Protein AF-A0A662DVF1-F1 (afdb_monomer)

pLDDT: mean 84.32, std 17.32, range [25.88, 98.88]

Solvent-accessible surface area (backbone atoms only — not comparable to full-atom values): 17044 Å² total; per-residue (Å²): 142,83,82,84,77,75,79,74,78,76,88,62,67,64,77,36,69,53,44,50,88,39,80,56,50,30,39,24,42,30,36,30,49,58,85,97,44,76,48,59,32,10,24,24,29,38,48,34,70,67,63,78,73,66,42,30,32,37,25,16,16,91,80,42,75,44,59,77,32,25,51,44,27,36,36,26,33,63,32,49,80,52,101,58,89,64,68,74,33,97,42,68,38,66,23,23,44,69,74,39,67,38,79,85,49,30,30,16,40,28,34,46,68,41,75,69,57,91,82,52,46,58,36,47,67,46,68,64,80,53,34,69,39,68,64,45,57,32,37,36,56,27,13,44,74,71,43,48,33,23,30,31,32,31,28,24,37,56,83,58,83,70,52,96,85,44,55,74,57,47,21,29,37,21,30,53,78,37,24,58,73,42,70,18,19,38,4,14,45,33,20,40,90,83,58,23,33,40,23,27,26,62,49,73,44,62,82,43,79,90,43,61,77,43,39,87,50,29,28,47,30,24,22,20,34,37,60,51,35,80,78,46,29,45,66,33,63,58,44,26,59,85,51,76,50,36,73,48,67,65,80,51,29,22,42,91,33,61,40,63,13,70,38,47,82,40,67,70,18,29,69,80,49,75,59,60,65,86,71,86,48,36,15,26,42,82,85,55,62,47,59,92,55,66,95,55,89,53,35,54,72,66,36,80,36,92,45,24,86,47,16,69,67,52,34,35,35,93,87,75,34,20,16,86

Secondary structure (DSSP, 8-state):
-------PPP---HHHH-------TTEEEEEEEETTEEEEEEEEEB--TT-----EEEE-TTT--SHHHHTT-EEEET----SS---S-S-EEE-EEEEEEETTTTEEEEEESSPPPTT---BEE-----TT-TT-EEEEEE-GGGPSPEEEEEEE-TTSPPPTT--BTTEEEEEEEES---TT-TTPEEE-TTSEEEEEEEEEEES-TT-TT-TTTEEEEEEEHHHHHHHHHHHHSSSSSS----SS-SS--BGGGTSSBS-TT-TT-STTPPP-TTSSS-SS-SS-SSTTSTTS-PBPTTSB-SSGGGBTTS-B-TTT-BB-

Sequence (324 aa):
MPGRRANSPRRGNASCVIANSGTDTSIAHYTFVQRPYIYMCTGGLIADEGQTGIPYFLTANHCVSRGKVASSVETYFFYTGSSNCSGPAASHTVGASIVKTNKTGDYSLLQLSGSSPGGSSFLGWTTEEVAYSNGYALNRVSHPQGAPQAYSEHDVDPSAGTCSSWPRGSWIYSKDSKGATEGGSSGSPVLNSQSKVVGQLSGACGYNLGDVCDSNSNSTVDGAFAAYYPEVAPYLGGGGSGCTDDLDEDGYISEACGGDDCDDNEFWANPGLDEICTDDIDNNCDGTVDEDCGGGSCLPRGDACSIGSECCSGRCHPRKLTCQ

Mean predicted aligned error: 14.69 Å

Foldseek 3Di:
DDDDDDDDPPPQPVFQAPQDWDAALFKWWKWWDDPPDIFIAIWGAAAAPLSPQFRKIKFFCVQPVDQNRQQAIKIAGRQTDPPDPPGGPPFIAGGWGWPDHDPLLRMTTIGTPDGRDPPHDHFAADLDQCQQPFQQKKKWWFQAVNHGTGIWIWGFDNPDDDDPSADGRQKTWTFTPHYFHHRRHGRTFMAGPVRHGQFTWPAKDFDCSVRRNPSVGMTTMTGGCNVCVVVCCLPHVPLQSVQQLLVVVLRWGDVSSVTQFPDSVDSQRDAPHDAQAPPQGNRRSPPDHRPPVPPDDAAEFFDAADALNSHSNSDQDPPPRTHD

Structure (mmCIF, N/CA/C/O backbone):
data_AF-A0A662DVF1-F1
#
_entry.id   AF-A0A662DVF1-F1
#
loop_
_atom_site.group_PDB
_atom_site.id
_atom_site.type_symbol
_atom_site.label_atom_id
_atom_site.label_alt_id
_atom_site.label_comp_id
_atom_site.label_asym_id
_atom_site.label_entity_id
_atom_site.label_seq_id
_atom_site.pdbx_PDB_ins_code
_atom_site.Cartn_x
_atom_site.Cartn_y
_atom_site.Cartn_z
_atom_site.occupancy
_atom_site.B_iso_or_equiv
_atom_site.auth_seq_id
_atom_site.auth_comp_id
_atom_site.auth_asym_id
_atom_site.auth_atom_id
_atom_site.pdbx_PDB_model_num
ATOM 1 N N . MET A 1 1 ? 45.975 20.381 8.779 1.00 39.78 1 MET A N 1
ATOM 2 C CA . MET A 1 1 ? 45.089 20.712 7.643 1.00 39.78 1 MET A CA 1
ATOM 3 C C . MET A 1 1 ? 45.182 19.602 6.599 1.00 39.78 1 MET A C 1
ATOM 5 O O . MET A 1 1 ? 46.154 19.592 5.856 1.00 39.78 1 MET A O 1
ATOM 9 N N . PRO A 1 2 ? 44.235 18.650 6.559 1.00 30.08 2 PRO A N 1
ATOM 10 C CA . PRO A 1 2 ? 44.015 17.817 5.383 1.00 30.08 2 PRO A CA 1
ATOM 11 C C . PRO A 1 2 ? 42.608 18.017 4.794 1.00 30.08 2 PRO A C 1
ATOM 13 O O . PRO A 1 2 ? 41.672 18.436 5.473 1.00 30.08 2 PRO A O 1
ATOM 16 N N . GLY A 1 3 ? 42.519 17.775 3.487 1.00 25.88 3 GLY A N 1
ATOM 17 C CA . GLY A 1 3 ? 41.471 18.229 2.580 1.00 25.88 3 GLY A CA 1
ATOM 18 C C . GLY A 1 3 ? 40.072 17.662 2.815 1.00 25.88 3 GLY A C 1
ATOM 19 O O . GLY A 1 3 ? 39.883 16.480 3.098 1.00 25.88 3 GLY A O 1
ATOM 20 N N . ARG A 1 4 ? 39.080 18.526 2.579 1.00 30.14 4 ARG A N 1
ATOM 21 C CA . ARG A 1 4 ? 37.695 18.136 2.313 1.00 30.14 4 ARG A CA 1
ATOM 22 C C . ARG A 1 4 ? 37.667 17.329 1.014 1.00 30.14 4 ARG A C 1
ATOM 24 O O . ARG A 1 4 ? 37.924 17.879 -0.054 1.00 30.14 4 ARG A O 1
ATOM 31 N N . ARG A 1 5 ? 37.341 16.037 1.091 1.00 28.91 5 ARG A N 1
ATOM 32 C CA . ARG A 1 5 ? 36.846 15.307 -0.080 1.00 28.91 5 ARG A CA 1
ATOM 33 C C . ARG A 1 5 ? 35.461 15.861 -0.391 1.00 28.91 5 ARG A C 1
ATOM 35 O O . ARG A 1 5 ? 34.533 15.676 0.391 1.00 28.91 5 ARG A O 1
ATOM 42 N N . ALA A 1 6 ? 35.354 16.584 -1.501 1.00 30.33 6 ALA A N 1
ATOM 43 C CA . ALA A 1 6 ? 34.076 16.859 -2.131 1.00 30.33 6 ALA A CA 1
ATOM 44 C C . ALA A 1 6 ? 33.406 15.509 -2.413 1.00 30.33 6 ALA A C 1
ATOM 46 O O . ALA A 1 6 ? 33.991 14.652 -3.079 1.00 30.33 6 ALA A O 1
ATOM 47 N N . ASN A 1 7 ? 32.224 15.298 -1.839 1.00 31.39 7 ASN A N 1
ATOM 48 C CA . ASN A 1 7 ? 31.421 14.131 -2.150 1.00 31.39 7 ASN A CA 1
ATOM 49 C C . ASN A 1 7 ? 30.973 14.294 -3.606 1.00 31.39 7 ASN A C 1
ATOM 51 O O . ASN A 1 7 ? 30.297 15.264 -3.946 1.00 31.39 7 ASN A O 1
ATOM 55 N N . SER A 1 8 ? 31.454 13.405 -4.471 1.00 29.22 8 SER A N 1
ATOM 56 C CA . SER A 1 8 ? 31.104 13.384 -5.888 1.00 29.22 8 SER A CA 1
ATOM 57 C C . SER A 1 8 ? 29.583 13.228 -6.010 1.00 29.22 8 SER A C 1
ATOM 59 O O . SER A 1 8 ? 29.038 12.340 -5.346 1.00 29.22 8 SER A O 1
ATOM 61 N N . PRO A 1 9 ? 28.872 14.039 -6.814 1.00 34.56 9 PRO A N 1
ATOM 62 C CA . PRO A 1 9 ? 27.469 13.771 -7.081 1.00 34.56 9 PRO A CA 1
ATOM 63 C C . PRO A 1 9 ? 27.410 12.409 -7.776 1.00 34.56 9 PRO A C 1
ATOM 65 O O . PRO A 1 9 ? 28.082 12.203 -8.794 1.00 34.56 9 PRO A O 1
ATOM 68 N N . ARG A 1 10 ? 26.674 11.444 -7.203 1.00 38.25 10 ARG A N 1
ATOM 69 C CA . ARG A 1 10 ? 26.387 10.197 -7.918 1.00 38.25 10 ARG A CA 1
ATOM 70 C C . ARG A 1 10 ? 25.762 10.615 -9.245 1.00 38.25 10 ARG A C 1
ATOM 72 O O . ARG A 1 10 ? 24.749 11.308 -9.255 1.00 38.25 10 ARG A O 1
ATOM 79 N N . ARG A 1 11 ? 26.404 10.247 -10.355 1.00 33.44 11 ARG A N 1
ATOM 80 C CA . ARG A 1 11 ? 25.854 10.405 -11.703 1.00 33.44 11 ARG A CA 1
ATOM 81 C C . ARG A 1 11 ? 24.716 9.394 -11.876 1.00 33.44 11 ARG A C 1
ATOM 83 O O . ARG A 1 11 ? 24.870 8.431 -12.609 1.00 33.44 11 ARG A O 1
ATOM 90 N N . GLY A 1 12 ? 23.624 9.581 -11.141 1.00 33.25 12 GLY A N 1
ATOM 91 C CA . GLY A 1 12 ? 22.324 9.030 -11.498 1.00 33.25 12 GLY A CA 1
ATOM 92 C C . GLY A 1 12 ? 21.737 9.936 -12.570 1.00 33.25 12 GLY A C 1
ATOM 93 O O . GLY A 1 12 ? 21.858 11.160 -12.486 1.00 33.25 12 GLY A O 1
ATOM 94 N N . ASN A 1 13 ? 21.195 9.346 -13.625 1.00 34.41 13 ASN A N 1
ATOM 95 C CA . ASN A 1 13 ? 20.593 10.076 -14.728 1.00 34.41 13 ASN A CA 1
ATOM 96 C C . ASN A 1 13 ? 19.425 10.913 -14.177 1.00 34.41 13 ASN A C 1
ATOM 98 O O . ASN A 1 13 ? 18.393 10.365 -13.793 1.00 34.41 13 ASN A O 1
ATOM 102 N N 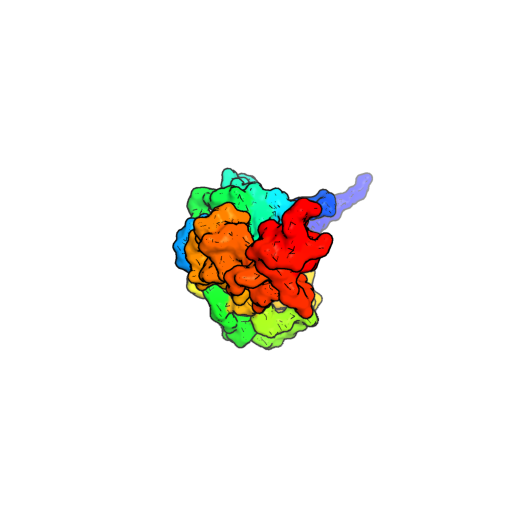. ALA A 1 14 ? 19.603 12.234 -14.082 1.00 36.53 14 ALA A N 1
ATOM 103 C CA . ALA A 1 14 ? 18.650 13.138 -13.432 1.00 36.53 14 ALA A CA 1
ATOM 104 C C . ALA A 1 14 ? 17.232 13.056 -14.035 1.00 36.53 14 ALA A C 1
ATOM 106 O O . ALA A 1 14 ? 16.267 13.431 -13.389 1.00 36.53 14 ALA A O 1
ATOM 107 N N . SER A 1 15 ? 17.073 12.512 -15.241 1.00 46.59 15 SER A N 1
ATOM 108 C CA . SER A 1 15 ? 15.787 12.306 -15.909 1.00 46.59 15 SER A CA 1
ATOM 109 C C . SER A 1 15 ? 14.904 11.194 -15.321 1.00 46.59 15 SER A C 1
ATOM 111 O O . SER A 1 15 ? 13.694 11.268 -15.502 1.00 46.59 15 SER A O 1
ATOM 113 N N . CYS A 1 16 ? 15.452 10.200 -14.610 1.00 55.91 16 CYS A N 1
ATOM 114 C CA . CYS A 1 16 ? 14.659 9.128 -13.978 1.00 55.91 16 CYS A CA 1
ATOM 115 C C . CYS A 1 16 ? 14.349 9.406 -12.493 1.00 55.91 16 CYS A C 1
ATOM 117 O O . CYS A 1 16 ? 13.511 8.743 -11.900 1.00 55.91 16 CYS A O 1
ATOM 119 N N . VAL A 1 17 ? 15.002 10.406 -11.891 1.00 47.31 17 VAL A N 1
ATOM 120 C CA . VAL A 1 17 ? 14.799 10.800 -10.480 1.00 47.31 17 VAL A CA 1
ATOM 121 C C . VAL A 1 17 ? 14.091 12.159 -10.368 1.00 47.31 17 VAL A C 1
ATOM 123 O O . VAL A 1 17 ? 13.652 12.548 -9.289 1.00 47.31 17 VAL A O 1
ATOM 126 N N . ILE A 1 18 ? 13.911 12.889 -11.480 1.00 46.28 18 ILE A N 1
ATOM 127 C CA . ILE A 1 18 ? 13.014 14.053 -11.512 1.00 46.28 18 ILE A CA 1
ATOM 128 C C . ILE A 1 18 ? 11.571 13.546 -11.560 1.00 46.28 18 ILE A C 1
ATOM 130 O O . ILE A 1 18 ? 10.932 13.415 -12.605 1.00 46.28 18 ILE A O 1
ATOM 134 N N . ALA A 1 19 ? 11.089 13.261 -10.358 1.00 43.78 19 ALA A N 1
ATOM 135 C CA . ALA A 1 19 ? 9.714 13.380 -9.932 1.00 43.78 19 ALA A CA 1
ATOM 136 C C . ALA A 1 19 ? 9.093 14.657 -10.518 1.00 43.78 19 ALA A C 1
ATOM 138 O O . ALA A 1 19 ? 9.268 15.756 -9.992 1.00 43.78 19 ALA A O 1
ATOM 139 N N . ASN A 1 20 ? 8.398 14.532 -11.646 1.00 45.47 20 ASN A N 1
ATOM 140 C CA . ASN A 1 20 ? 7.502 15.596 -12.075 1.00 45.47 20 ASN A CA 1
ATOM 141 C C . ASN A 1 20 ? 6.366 15.703 -11.050 1.00 45.47 20 ASN A C 1
ATOM 143 O O . ASN A 1 20 ? 6.022 14.714 -10.406 1.00 45.47 20 ASN A O 1
ATOM 147 N N . SER A 1 21 ? 5.832 16.916 -10.912 1.00 53.16 21 SER A N 1
ATOM 148 C CA . SER A 1 21 ? 4.789 17.373 -9.988 1.00 53.16 21 SER A CA 1
ATOM 149 C C . SER A 1 21 ? 3.503 16.532 -10.020 1.00 53.16 21 SER A C 1
ATOM 151 O O . SER A 1 21 ? 2.472 16.983 -10.519 1.00 53.16 21 SER A O 1
ATOM 153 N N . GLY A 1 22 ? 3.557 15.306 -9.511 1.00 53.34 22 GLY A N 1
ATOM 154 C CA . GLY A 1 22 ? 2.372 14.548 -9.150 1.00 53.34 22 GLY A CA 1
ATOM 155 C C . GLY A 1 22 ? 1.791 15.172 -7.895 1.00 53.34 22 GLY A C 1
ATOM 156 O O . GLY A 1 22 ? 2.481 15.280 -6.885 1.00 53.34 22 GLY A O 1
ATOM 157 N N . THR A 1 23 ? 0.550 15.632 -7.979 1.00 67.12 23 THR A N 1
ATOM 158 C CA . THR A 1 23 ? -0.240 15.977 -6.802 1.00 67.12 23 THR A CA 1
ATOM 159 C C . THR A 1 23 ? -1.391 14.997 -6.742 1.00 67.12 23 THR A C 1
ATOM 161 O O . THR A 1 23 ? -2.278 15.052 -7.593 1.00 67.12 23 THR A O 1
ATOM 164 N N . ASP A 1 24 ? -1.361 14.109 -5.762 1.00 85.25 24 ASP A N 1
ATOM 165 C CA . ASP A 1 24 ? -2.471 13.219 -5.466 1.00 85.25 24 ASP A CA 1
ATOM 166 C C . ASP A 1 24 ? -2.935 13.455 -4.030 1.00 85.25 24 ASP A C 1
ATOM 168 O O . ASP A 1 24 ? -2.185 13.295 -3.066 1.00 85.25 24 ASP A O 1
ATOM 172 N N . THR A 1 25 ? -4.180 13.893 -3.894 1.00 90.06 25 THR A N 1
ATOM 173 C CA . THR A 1 25 ? -4.787 14.266 -2.618 1.00 90.06 25 THR A CA 1
ATOM 174 C C . THR A 1 25 ? -5.169 13.065 -1.753 1.00 90.06 25 THR A C 1
ATOM 176 O O . THR A 1 25 ? -5.490 13.259 -0.579 1.00 90.06 25 THR A O 1
ATOM 179 N N . SER A 1 26 ? -5.113 11.838 -2.283 1.00 93.75 26 SER A N 1
ATOM 180 C CA . SER A 1 26 ? -5.300 10.609 -1.501 1.00 93.75 26 SER A CA 1
ATOM 181 C C . SER A 1 26 ? -3.997 10.047 -0.943 1.00 93.75 26 SER A C 1
ATOM 183 O O . SER A 1 26 ? -4.044 9.237 -0.021 1.00 93.75 26 SER A O 1
ATOM 185 N N . ILE A 1 27 ? -2.841 10.438 -1.489 1.00 94.81 27 ILE A N 1
ATOM 1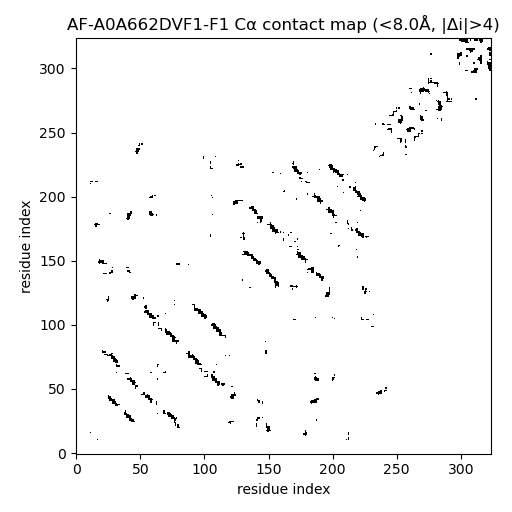86 C CA . ILE A 1 27 ? -1.536 9.876 -1.123 1.00 94.81 27 ILE A CA 1
ATOM 187 C C . ILE A 1 27 ? -0.898 10.679 0.007 1.00 94.81 27 ILE A C 1
ATOM 189 O O . ILE A 1 27 ? -0.790 11.906 -0.062 1.00 94.81 27 ILE A O 1
ATOM 193 N N . ALA A 1 28 ? -0.415 9.974 1.028 1.00 94.31 28 ALA A N 1
ATOM 194 C CA . ALA A 1 28 ? 0.279 10.575 2.156 1.00 94.31 28 ALA A CA 1
ATOM 195 C C . ALA A 1 28 ? 1.674 9.980 2.351 1.00 94.31 28 ALA A C 1
ATOM 197 O O . ALA A 1 28 ? 1.888 8.764 2.290 1.00 94.31 28 ALA A O 1
ATOM 198 N N . HIS A 1 29 ? 2.608 10.861 2.696 1.00 93.94 29 HIS A N 1
ATOM 199 C CA . HIS A 1 29 ? 3.796 10.475 3.437 1.00 93.94 29 HIS A CA 1
ATOM 200 C C . HIS A 1 29 ? 3.349 10.100 4.840 1.00 93.94 29 HIS A C 1
ATOM 202 O O . HIS A 1 29 ? 2.481 10.769 5.395 1.00 93.94 29 HIS A O 1
ATOM 208 N N . TYR A 1 30 ? 3.942 9.089 5.454 1.00 96.19 30 TYR A N 1
ATOM 209 C CA . TYR A 1 30 ? 3.697 8.875 6.870 1.00 96.19 30 TYR A CA 1
ATOM 210 C C . TYR A 1 30 ? 4.935 8.385 7.593 1.00 96.19 30 TYR A C 1
ATOM 212 O O . TYR A 1 30 ? 5.796 7.713 7.017 1.00 96.19 30 TYR A O 1
ATOM 220 N N . THR A 1 31 ? 4.995 8.719 8.876 1.00 96.50 31 THR A N 1
ATOM 221 C CA . THR A 1 31 ? 6.017 8.223 9.792 1.00 96.50 31 THR A CA 1
ATOM 222 C C . THR A 1 31 ? 5.409 7.282 10.816 1.00 96.50 31 THR A C 1
ATOM 224 O O . THR A 1 31 ? 4.207 7.313 11.068 1.00 96.50 31 THR A O 1
ATOM 227 N N . PHE A 1 32 ? 6.229 6.400 11.376 1.00 97.06 32 PHE A N 1
ATOM 228 C CA . PHE A 1 32 ? 5.814 5.482 12.431 1.00 97.06 32 PHE A CA 1
ATOM 229 C C . PHE A 1 32 ? 6.999 5.096 13.309 1.00 97.06 32 PHE A C 1
ATOM 231 O O . PHE A 1 32 ? 8.160 5.122 12.888 1.00 97.06 32 PHE A O 1
ATOM 238 N N . VAL A 1 33 ? 6.706 4.709 14.547 1.00 95.69 33 VAL A N 1
ATOM 239 C CA . VAL A 1 33 ? 7.717 4.359 15.541 1.00 95.69 33 VAL A CA 1
ATOM 240 C C . VAL A 1 33 ? 7.859 2.846 15.632 1.00 95.69 33 VAL A C 1
ATOM 242 O O . VAL A 1 33 ? 6.974 2.135 16.109 1.00 95.69 33 VAL A O 1
ATOM 245 N N . GLN A 1 34 ? 9.046 2.354 15.293 1.00 91.88 34 GLN A N 1
ATOM 246 C CA . GLN A 1 34 ? 9.465 0.991 15.592 1.00 91.88 34 GLN A CA 1
ATOM 247 C C . GLN A 1 34 ? 10.780 1.073 16.364 1.00 91.88 34 GLN A C 1
ATOM 249 O O . GLN A 1 34 ? 11.865 1.239 15.810 1.00 91.88 34 GLN A O 1
ATOM 254 N N . ARG A 1 35 ? 10.648 1.051 17.697 1.00 85.25 35 ARG A N 1
ATOM 255 C CA . ARG A 1 35 ? 11.723 1.394 18.638 1.00 85.25 35 ARG A CA 1
ATOM 256 C C . ARG A 1 35 ? 13.055 0.711 18.278 1.00 85.25 35 ARG A C 1
ATOM 258 O O . ARG A 1 35 ? 13.055 -0.501 18.064 1.00 85.25 35 ARG A O 1
ATOM 265 N N . PRO A 1 36 ? 14.182 1.447 18.308 1.00 90.44 36 PRO A N 1
ATOM 266 C CA . PRO A 1 36 ? 14.330 2.838 18.758 1.00 90.44 36 PRO A CA 1
ATOM 267 C C . PRO A 1 36 ? 14.151 3.902 17.656 1.00 90.44 36 PRO A C 1
ATOM 269 O O . PRO A 1 36 ? 14.418 5.071 17.918 1.00 90.44 36 PRO A O 1
ATOM 272 N N . TYR A 1 37 ? 13.734 3.528 16.445 1.00 94.44 37 TYR A N 1
ATOM 273 C CA . TYR A 1 37 ? 13.767 4.419 15.284 1.00 94.44 37 TYR A CA 1
ATOM 274 C C . TYR A 1 37 ? 12.382 4.918 14.870 1.00 94.44 37 TYR A C 1
ATOM 276 O O . TYR A 1 37 ? 11.349 4.321 15.191 1.00 94.44 37 TYR A O 1
ATOM 284 N N . ILE A 1 38 ? 12.401 6.026 14.133 1.00 94.12 38 ILE A N 1
ATOM 285 C CA . ILE A 1 38 ? 11.274 6.515 13.346 1.00 94.12 38 ILE A CA 1
ATOM 286 C C . ILE A 1 38 ? 11.552 6.112 11.905 1.00 94.12 38 ILE A C 1
ATOM 288 O O . ILE A 1 38 ? 12.649 6.343 11.391 1.00 94.12 38 ILE A O 1
ATOM 292 N N . TYR A 1 39 ? 10.564 5.493 11.284 1.00 96.56 39 TYR A N 1
ATOM 293 C CA . TYR A 1 39 ? 10.598 5.091 9.889 1.00 96.56 39 TYR A CA 1
ATOM 294 C C . TYR A 1 39 ? 9.587 5.903 9.099 1.00 96.56 39 TYR A C 1
ATOM 296 O O . TYR A 1 39 ? 8.732 6.580 9.669 1.00 96.56 39 TYR A O 1
ATOM 304 N N . MET A 1 40 ? 9.703 5.818 7.781 1.00 96.06 40 MET A N 1
ATOM 305 C CA . MET A 1 40 ? 8.828 6.500 6.847 1.00 96.06 40 MET A CA 1
ATOM 306 C C . MET A 1 40 ? 8.455 5.577 5.699 1.00 96.06 40 MET A C 1
ATOM 308 O O . MET A 1 40 ? 9.297 4.825 5.207 1.00 96.06 40 MET A O 1
ATOM 312 N N . CYS A 1 41 ? 7.205 5.676 5.275 1.00 98.44 41 CYS A N 1
ATOM 313 C CA . CYS A 1 41 ? 6.661 4.980 4.120 1.00 98.44 41 CYS A CA 1
ATOM 314 C C . CYS A 1 41 ? 5.633 5.888 3.421 1.00 98.44 41 CYS A C 1
ATOM 316 O O . CYS A 1 41 ? 5.441 7.052 3.793 1.00 98.44 41 CYS A O 1
ATOM 318 N N . THR A 1 42 ? 4.995 5.356 2.387 1.00 98.31 42 THR A N 1
ATOM 319 C CA . THR A 1 42 ? 3.896 5.993 1.666 1.00 98.31 42 THR A CA 1
ATOM 320 C C . THR A 1 42 ? 2.649 5.131 1.802 1.00 98.31 42 THR A C 1
ATOM 322 O O . THR A 1 42 ? 2.748 3.911 1.841 1.00 98.31 42 THR A O 1
ATOM 325 N N . GLY A 1 43 ? 1.474 5.740 1.835 1.00 98.31 43 GLY A N 1
ATOM 326 C CA . GLY A 1 43 ? 0.223 5.018 1.627 1.00 98.31 43 GLY A CA 1
ATOM 327 C C . GLY A 1 43 ? -0.821 5.914 0.982 1.00 98.31 43 GLY A C 1
ATOM 328 O O . GLY A 1 43 ? -0.546 7.082 0.687 1.00 98.31 43 GLY A O 1
ATOM 329 N N . GLY A 1 44 ? -2.007 5.368 0.748 1.00 97.75 44 GLY A N 1
ATOM 330 C CA . GLY A 1 44 ? -3.099 6.107 0.126 1.00 97.75 44 GLY A CA 1
ATOM 331 C C . GLY A 1 44 ? -4.452 5.793 0.735 1.00 97.75 44 GLY A C 1
ATOM 332 O O . GLY A 1 44 ? -4.717 4.651 1.108 1.00 97.75 44 GLY A O 1
ATOM 333 N N . LEU A 1 45 ? -5.313 6.807 0.805 1.00 97.81 45 LEU A N 1
ATOM 334 C CA . LEU A 1 45 ? -6.723 6.619 1.125 1.00 97.81 45 LEU A CA 1
ATOM 335 C C . LEU A 1 45 ? -7.407 5.817 0.016 1.00 97.81 45 LEU A C 1
ATOM 337 O O . LEU A 1 45 ? -7.252 6.137 -1.166 1.00 97.81 45 LEU A O 1
ATOM 341 N N . ILE A 1 46 ? -8.172 4.801 0.399 1.00 97.19 46 ILE A N 1
ATOM 342 C CA . ILE A 1 46 ? -8.881 3.899 -0.511 1.00 97.19 46 ILE A CA 1
ATOM 343 C C . ILE A 1 46 ? -10.376 3.915 -0.196 1.00 97.19 46 ILE A C 1
ATOM 345 O O . ILE A 1 46 ? -10.767 3.891 0.967 1.00 97.19 46 ILE A O 1
ATOM 349 N N . ALA A 1 47 ? -11.203 4.019 -1.232 1.00 94.25 47 ALA A N 1
ATOM 350 C CA . ALA A 1 47 ? -12.652 4.053 -1.101 1.00 94.25 47 ALA A CA 1
ATOM 351 C C . ALA A 1 47 ? -13.213 2.648 -0.866 1.00 94.25 47 ALA A C 1
ATOM 353 O O . ALA A 1 47 ? -12.764 1.680 -1.480 1.00 94.25 47 ALA A O 1
ATOM 354 N N . ASP A 1 48 ? -14.250 2.561 -0.049 1.00 92.69 48 ASP A N 1
ATOM 355 C CA . ASP A 1 48 ? -15.204 1.460 -0.032 1.00 92.69 48 ASP A CA 1
ATOM 356 C C . ASP A 1 48 ? -16.307 1.679 -1.089 1.00 92.69 48 ASP A C 1
ATOM 358 O O . ASP A 1 48 ? -16.558 2.806 -1.528 1.00 92.69 48 ASP A O 1
ATOM 362 N N . GLU A 1 49 ? -16.989 0.612 -1.513 1.00 85.69 49 GLU A N 1
ATOM 363 C CA . GLU A 1 49 ? -18.092 0.697 -2.487 1.00 85.69 49 GLU A CA 1
ATOM 364 C C . GLU A 1 49 ? -19.273 1.534 -1.983 1.00 85.69 49 GLU A C 1
ATOM 366 O O . GLU A 1 49 ? -19.933 2.201 -2.784 1.00 85.69 49 GLU A O 1
ATOM 371 N N . GLY A 1 50 ? -19.497 1.554 -0.664 1.00 79.06 50 GLY A N 1
ATOM 372 C CA . GLY A 1 50 ? -20.515 2.380 -0.017 1.00 79.06 50 GLY A CA 1
ATOM 373 C C . GLY A 1 50 ? -20.195 3.876 -0.029 1.00 79.06 50 GLY A C 1
ATOM 374 O O . GLY A 1 50 ? -21.074 4.684 0.270 1.00 79.06 50 GLY A O 1
ATOM 375 N N . GLN A 1 51 ? -18.962 4.260 -0.391 1.00 82.19 51 GLN A N 1
ATOM 376 C CA . GLN A 1 51 ? -18.459 5.635 -0.317 1.00 82.19 51 GLN A CA 1
ATOM 377 C C . GLN A 1 51 ? -18.729 6.266 1.054 1.00 82.19 51 GLN A C 1
ATOM 379 O O . GLN A 1 51 ? -19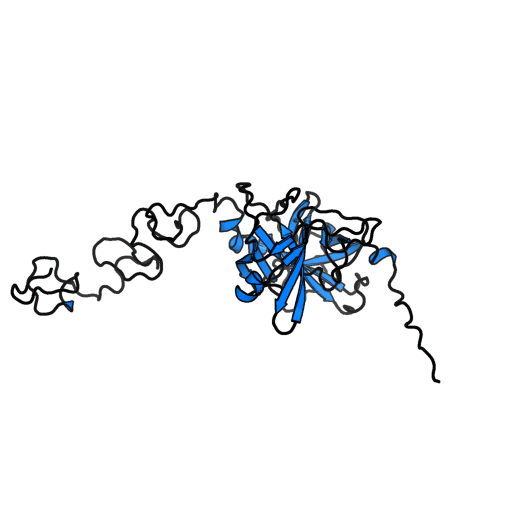.066 7.448 1.158 1.00 82.19 51 GLN A O 1
ATOM 384 N N . THR A 1 52 ? -18.589 5.469 2.113 1.00 86.50 52 THR A N 1
ATOM 385 C CA . THR A 1 52 ? -18.907 5.875 3.489 1.00 86.50 52 THR A CA 1
ATOM 386 C C . THR A 1 52 ? -17.987 6.986 3.992 1.00 86.50 52 THR A C 1
ATOM 388 O O . THR A 1 52 ? -18.331 7.713 4.924 1.00 86.50 52 THR A O 1
ATOM 391 N N . GLY A 1 53 ? -16.814 7.146 3.370 1.00 86.75 53 GLY A N 1
ATOM 392 C CA . GLY A 1 53 ? -15.808 8.127 3.773 1.00 86.75 53 GLY A CA 1
ATOM 393 C C . GLY A 1 53 ? -15.003 7.691 4.997 1.00 86.75 53 GLY A C 1
ATOM 394 O O . GLY A 1 53 ? -14.276 8.508 5.570 1.00 86.75 53 GLY A O 1
ATOM 395 N N . ILE A 1 54 ? -15.107 6.417 5.395 1.00 91.88 54 ILE A N 1
ATOM 396 C CA . ILE A 1 54 ? -14.217 5.818 6.390 1.00 91.88 54 ILE A CA 1
ATOM 397 C C . ILE A 1 54 ? -12.774 5.971 5.883 1.00 91.88 54 ILE A C 1
ATOM 399 O O . ILE A 1 54 ? -12.497 5.613 4.738 1.00 91.88 54 ILE A O 1
ATOM 403 N N . PRO A 1 55 ? -11.832 6.497 6.693 1.00 94.44 55 PRO A N 1
ATOM 404 C CA . PRO A 1 55 ? -10.467 6.787 6.261 1.00 94.44 55 PRO A CA 1
ATOM 405 C C . PRO A 1 55 ? -9.610 5.514 6.190 1.00 94.44 55 PRO A C 1
ATOM 407 O O . PRO A 1 55 ? -8.605 5.382 6.898 1.00 94.44 55 PRO A O 1
ATOM 410 N N . TYR A 1 56 ? -10.012 4.564 5.344 1.00 97.62 56 TYR A N 1
ATOM 411 C CA . TYR A 1 56 ? -9.213 3.392 5.024 1.00 97.62 56 TYR A CA 1
ATOM 412 C C . TYR A 1 56 ? -7.948 3.811 4.285 1.00 97.62 56 TYR A C 1
ATOM 414 O O . TYR A 1 56 ? -7.994 4.576 3.324 1.00 97.62 56 TYR A O 1
ATOM 422 N N . PHE A 1 57 ? -6.808 3.306 4.742 1.00 98.56 57 PHE A N 1
ATOM 423 C CA . PHE A 1 57 ? -5.488 3.705 4.282 1.00 98.56 57 PHE A CA 1
ATOM 424 C C . PHE A 1 57 ? -4.654 2.469 3.944 1.00 98.56 57 PHE A C 1
ATOM 426 O O . PHE A 1 57 ? -4.275 1.697 4.827 1.00 98.56 57 PHE A O 1
ATOM 433 N N . LEU A 1 58 ? -4.380 2.280 2.654 1.00 98.88 58 LEU A N 1
ATOM 434 C CA . LEU A 1 58 ? -3.591 1.168 2.134 1.00 98.88 58 LEU A CA 1
ATOM 435 C C . LEU A 1 58 ? -2.095 1.489 2.219 1.00 98.88 58 LEU A C 1
ATOM 437 O O . LEU A 1 58 ? -1.650 2.551 1.778 1.00 98.88 58 LEU A O 1
ATOM 441 N N . THR A 1 59 ? -1.324 0.555 2.772 1.00 98.88 59 THR A N 1
ATOM 442 C CA . THR A 1 59 ? 0.143 0.585 2.822 1.00 98.88 59 THR A CA 1
ATOM 443 C C . THR A 1 59 ? 0.724 -0.839 2.817 1.00 98.88 59 THR A C 1
ATOM 445 O O . THR A 1 59 ? -0.001 -1.811 2.612 1.00 98.88 59 THR A O 1
ATOM 448 N N . ALA A 1 60 ? 2.032 -0.990 3.035 1.00 98.75 60 ALA A N 1
ATOM 449 C CA . ALA A 1 60 ? 2.723 -2.272 3.090 1.00 98.75 60 ALA A CA 1
ATOM 450 C C . ALA A 1 60 ? 2.814 -2.856 4.513 1.00 98.75 60 ALA A C 1
ATOM 452 O O . ALA A 1 60 ? 3.040 -2.136 5.497 1.00 98.75 60 ALA A O 1
ATOM 453 N N . ASN A 1 61 ? 2.734 -4.186 4.616 1.00 98.62 61 ASN A N 1
ATOM 454 C CA . ASN A 1 61 ? 2.900 -4.929 5.875 1.00 98.62 61 ASN A CA 1
ATOM 455 C C . ASN A 1 61 ? 4.282 -4.697 6.492 1.00 98.62 61 ASN A C 1
ATOM 457 O O . ASN A 1 61 ? 4.403 -4.495 7.704 1.00 98.62 61 ASN A O 1
ATOM 461 N N . HIS A 1 62 ? 5.330 -4.689 5.667 1.00 97.56 62 HIS A N 1
ATOM 462 C CA . HIS A 1 62 ? 6.692 -4.486 6.146 1.00 97.56 62 HIS A CA 1
ATOM 463 C C . HIS A 1 62 ? 6.915 -3.089 6.744 1.00 97.56 62 HIS A C 1
ATOM 465 O O . HIS A 1 62 ? 7.866 -2.914 7.506 1.00 97.56 62 HIS A O 1
ATOM 471 N N . CYS A 1 63 ? 6.044 -2.117 6.445 1.00 98.31 63 CYS A N 1
ATOM 472 C CA . CYS A 1 63 ? 6.016 -0.834 7.138 1.00 98.31 63 CYS A CA 1
ATOM 473 C C . CYS A 1 63 ? 5.207 -0.933 8.442 1.00 98.31 63 CYS A C 1
ATOM 475 O O . CYS A 1 63 ? 5.713 -0.621 9.517 1.00 98.31 63 CYS A O 1
ATOM 477 N N . VAL A 1 64 ? 3.948 -1.380 8.376 1.00 97.88 64 VAL A N 1
ATOM 478 C CA . VAL A 1 64 ? 3.046 -1.423 9.542 1.00 97.88 64 VAL A CA 1
ATOM 479 C C . VAL A 1 64 ? 2.363 -2.782 9.622 1.00 97.88 64 VAL A C 1
ATOM 481 O O . VAL A 1 64 ? 1.464 -3.060 8.845 1.00 97.88 64 VAL A O 1
ATOM 484 N N . SER A 1 65 ? 2.742 -3.612 10.595 1.00 95.50 65 SER A N 1
ATOM 485 C CA . SER A 1 65 ? 2.206 -4.981 10.764 1.00 95.50 65 SER A CA 1
ATOM 486 C C . SER A 1 65 ? 1.699 -5.294 12.173 1.00 95.50 65 SER A C 1
ATOM 488 O O . SER A 1 65 ? 1.320 -6.425 12.467 1.00 95.50 65 SER A O 1
ATOM 490 N N . ARG A 1 66 ? 1.741 -4.325 13.096 1.00 90.81 66 ARG A N 1
ATOM 491 C CA . ARG A 1 66 ? 1.337 -4.518 14.498 1.00 90.81 66 ARG A CA 1
ATOM 492 C C . ARG A 1 66 ? 0.548 -3.320 14.997 1.00 90.81 66 ARG A C 1
ATOM 494 O O . ARG A 1 66 ? 0.960 -2.190 14.741 1.00 90.81 66 ARG A O 1
ATOM 501 N N . GLY A 1 67 ? -0.490 -3.559 15.800 1.00 89.38 67 GLY A N 1
ATOM 502 C CA . GLY A 1 67 ? -1.339 -2.492 16.350 1.00 89.38 67 GLY A CA 1
ATOM 503 C C . GLY A 1 67 ? -0.548 -1.394 17.072 1.00 89.38 67 GLY A C 1
ATOM 504 O O . GLY A 1 67 ? -0.785 -0.215 16.854 1.00 89.38 67 GLY A O 1
ATOM 505 N N . LYS A 1 68 ? 0.500 -1.760 17.824 1.00 88.12 68 LYS A N 1
ATOM 506 C CA . LYS A 1 68 ? 1.387 -0.788 18.496 1.00 88.12 68 LYS A CA 1
ATOM 507 C C . LYS A 1 68 ? 2.177 0.118 17.540 1.00 88.12 68 LYS A C 1
ATOM 509 O O . LYS A 1 68 ? 2.562 1.218 17.921 1.00 88.12 68 LYS A O 1
ATOM 514 N N . VAL A 1 69 ? 2.486 -0.364 16.336 1.00 93.06 69 VAL A N 1
ATOM 515 C CA . VAL A 1 69 ? 3.126 0.454 15.295 1.00 93.06 69 VAL A CA 1
ATOM 516 C C . VAL A 1 69 ? 2.068 1.330 14.627 1.00 93.06 69 VAL A C 1
ATOM 518 O O . VAL A 1 69 ? 2.290 2.530 14.488 1.00 93.06 69 VAL A O 1
ATOM 521 N N . ALA A 1 70 ? 0.900 0.761 14.306 1.00 94.38 70 ALA A N 1
ATOM 522 C CA . ALA A 1 70 ? -0.227 1.485 13.718 1.00 94.38 70 ALA A CA 1
ATOM 523 C C . ALA A 1 70 ? -0.681 2.670 14.590 1.00 94.38 70 ALA A C 1
ATOM 525 O O . ALA A 1 70 ? -0.846 3.777 14.087 1.00 94.38 70 ALA A O 1
ATOM 526 N N . SER A 1 71 ? -0.729 2.504 15.915 1.00 92.75 71 SER A N 1
ATOM 527 C CA . SER A 1 71 ? -1.082 3.584 16.848 1.00 92.75 71 SER A CA 1
ATOM 528 C C . SER A 1 71 ? -0.087 4.753 16.862 1.00 92.75 71 SER A C 1
ATOM 530 O O . SER A 1 71 ? -0.372 5.788 17.452 1.00 92.75 71 SER A O 1
ATOM 532 N N . SER A 1 72 ? 1.102 4.582 16.274 1.00 94.69 72 SER A N 1
ATOM 533 C CA . SER A 1 72 ? 2.131 5.624 16.146 1.00 94.69 72 SER A CA 1
ATOM 534 C C . SER A 1 72 ? 2.225 6.229 14.746 1.00 94.69 72 SER A C 1
ATOM 536 O O . SER A 1 72 ? 3.124 7.030 14.506 1.00 94.69 72 SER A O 1
ATOM 538 N N . VAL A 1 73 ? 1.353 5.814 13.822 1.00 96.50 73 VAL A N 1
ATOM 539 C CA . VAL A 1 73 ? 1.324 6.341 12.456 1.00 96.50 73 VAL A CA 1
ATOM 540 C C . VAL A 1 73 ? 0.968 7.823 12.489 1.00 96.50 73 VAL A C 1
ATOM 542 O O . VAL A 1 73 ? -0.025 8.210 13.094 1.00 96.50 73 VAL A O 1
ATOM 545 N N . GLU A 1 74 ? 1.758 8.645 11.812 1.00 94.94 74 GLU A N 1
ATOM 546 C CA . GLU A 1 74 ? 1.466 10.056 11.575 1.00 94.94 74 GLU A CA 1
ATOM 547 C C . GLU A 1 74 ? 1.524 10.314 10.073 1.00 94.94 74 GLU A C 1
ATOM 549 O O . GLU A 1 74 ? 2.582 10.179 9.458 1.00 94.94 74 GLU A O 1
ATOM 554 N N . THR A 1 75 ? 0.372 10.625 9.482 1.00 94.06 75 THR A N 1
ATOM 555 C CA . THR A 1 75 ? 0.205 10.848 8.037 1.00 94.06 75 THR A CA 1
ATOM 556 C C . THR A 1 75 ? 0.326 12.327 7.703 1.00 94.06 75 THR A C 1
ATOM 558 O O . THR A 1 75 ? -0.169 13.158 8.444 1.00 94.06 75 THR A O 1
ATOM 561 N N . TYR A 1 76 ? 0.929 12.665 6.571 1.00 91.50 76 TYR A N 1
ATOM 562 C CA . TYR A 1 76 ? 1.106 14.024 6.070 1.00 91.50 76 TYR A CA 1
ATOM 563 C C . TYR A 1 76 ? 0.577 14.090 4.638 1.00 91.50 76 TYR A C 1
ATOM 565 O O . TYR A 1 76 ? 1.240 13.662 3.686 1.00 91.50 76 TYR A O 1
ATOM 573 N N . PHE A 1 77 ? -0.636 14.618 4.492 1.00 89.69 77 PHE A N 1
ATOM 574 C CA . PHE A 1 77 ? -1.280 14.808 3.194 1.00 89.69 77 PHE A CA 1
ATOM 575 C C . PHE A 1 77 ? -0.796 16.096 2.527 1.00 89.69 77 PHE A C 1
ATOM 577 O O . PHE A 1 77 ? -0.267 16.994 3.181 1.00 89.69 77 PHE A O 1
ATOM 584 N N . PHE A 1 78 ? -0.983 16.198 1.209 1.00 86.25 78 PHE A N 1
ATOM 585 C CA . PHE A 1 78 ? -0.632 17.381 0.405 1.00 86.25 78 PHE A CA 1
ATOM 586 C C . PHE A 1 78 ? 0.850 17.787 0.471 1.00 86.25 78 PHE A C 1
ATOM 588 O O . PHE A 1 78 ? 1.211 18.921 0.139 1.00 86.25 78 PHE A O 1
ATOM 595 N N . TYR A 1 79 ? 1.730 16.869 0.879 1.00 84.81 79 TYR A N 1
ATOM 596 C CA . TYR A 1 79 ? 3.164 17.108 0.952 1.00 84.81 79 TYR A CA 1
ATOM 597 C C . TYR A 1 79 ? 3.783 17.128 -0.455 1.00 84.81 79 TYR A C 1
ATOM 599 O O . TYR A 1 79 ? 4.241 16.119 -0.990 1.00 84.81 79 TYR A O 1
ATOM 607 N N . THR A 1 80 ? 3.757 18.311 -1.069 1.00 78.56 80 THR A N 1
ATOM 608 C CA . THR A 1 80 ? 4.101 18.555 -2.476 1.00 78.56 80 THR A CA 1
ATOM 609 C C . THR A 1 80 ? 5.197 19.621 -2.597 1.00 78.56 80 THR A C 1
ATOM 611 O O . THR A 1 80 ? 5.292 20.543 -1.787 1.00 78.56 80 THR A O 1
ATOM 614 N N . GLY A 1 81 ? 6.063 19.490 -3.606 1.00 64.19 81 GLY A N 1
ATOM 615 C CA . GLY A 1 81 ? 7.274 20.307 -3.774 1.00 64.19 81 GLY A CA 1
ATOM 616 C C . GLY A 1 81 ? 7.049 21.678 -4.424 1.00 64.19 81 GLY A C 1
ATOM 617 O O . GLY A 1 81 ? 7.736 22.002 -5.391 1.00 64.19 81 GLY A O 1
ATOM 618 N N . SER A 1 82 ? 6.084 22.479 -3.954 1.00 54.12 82 SER A N 1
ATOM 619 C CA . SER A 1 82 ? 5.893 23.845 -4.481 1.00 54.12 82 SER A CA 1
ATOM 620 C C . SER A 1 82 ? 7.076 24.774 -4.133 1.00 54.12 82 SER A C 1
ATOM 622 O O . SER A 1 82 ? 7.879 24.466 -3.259 1.00 54.12 82 SER A O 1
ATOM 624 N N . SER A 1 83 ? 7.202 25.919 -4.823 1.00 46.81 83 SER A N 1
ATOM 625 C CA . SER A 1 83 ? 8.355 26.854 -4.821 1.00 46.81 83 SER A CA 1
ATOM 626 C C . SER A 1 83 ? 8.787 27.438 -3.469 1.00 46.81 83 SER A C 1
ATOM 628 O O . SER A 1 83 ? 9.744 28.205 -3.405 1.00 46.81 83 SER A O 1
ATOM 630 N N . ASN A 1 84 ? 8.092 27.093 -2.394 1.00 41.72 84 ASN A N 1
ATOM 631 C CA . ASN A 1 84 ? 8.555 27.291 -1.039 1.00 41.72 84 ASN A CA 1
ATOM 632 C C . ASN A 1 84 ? 8.753 25.893 -0.468 1.00 41.72 84 ASN A C 1
ATOM 634 O O . ASN A 1 84 ? 7.773 25.168 -0.322 1.00 41.72 84 ASN A O 1
ATOM 638 N N . CYS A 1 85 ? 9.995 25.535 -0.131 1.00 40.94 85 CYS A N 1
ATOM 639 C CA . CYS A 1 85 ? 10.354 24.352 0.658 1.00 40.94 85 CYS A CA 1
ATOM 640 C C . CYS A 1 85 ? 9.776 24.421 2.088 1.00 40.94 85 CYS A C 1
ATOM 642 O O . CYS A 1 85 ? 10.483 24.217 3.074 1.00 40.94 85 CYS A O 1
ATOM 644 N N . SER A 1 86 ? 8.505 24.780 2.218 1.00 46.69 86 SER A N 1
ATOM 645 C CA . SER A 1 86 ? 7.683 24.502 3.372 1.00 46.69 86 SER A CA 1
ATOM 646 C C . SER A 1 86 ? 7.707 22.987 3.520 1.00 46.69 86 SER A C 1
ATOM 648 O O . SER A 1 86 ? 7.445 22.274 2.553 1.00 46.69 86 SER A O 1
ATOM 650 N N . GLY A 1 87 ? 8.111 22.501 4.692 1.00 52.88 87 GLY A N 1
ATOM 651 C CA . GLY A 1 87 ? 8.063 21.082 5.034 1.00 52.88 87 GLY A CA 1
ATOM 652 C C . GLY A 1 87 ? 6.641 20.498 4.932 1.00 52.88 87 GLY A C 1
ATOM 653 O O . GLY A 1 87 ? 5.770 21.122 4.325 1.00 52.88 87 GLY A O 1
ATOM 654 N N . PRO A 1 88 ? 6.385 19.306 5.503 1.00 52.28 88 PRO A N 1
ATOM 655 C CA . PRO A 1 88 ? 5.113 18.596 5.347 1.00 52.28 88 PRO A CA 1
ATOM 656 C C . PRO A 1 88 ? 3.914 19.542 5.463 1.00 52.28 88 PRO A C 1
ATOM 658 O O . PRO A 1 88 ? 3.813 20.316 6.419 1.00 52.28 88 PRO A O 1
ATOM 661 N N . ALA A 1 89 ? 3.053 19.540 4.440 1.00 53.84 89 ALA A N 1
ATOM 662 C CA . ALA A 1 89 ? 1.886 20.404 4.409 1.00 53.84 89 ALA A CA 1
ATOM 663 C C . ALA A 1 89 ? 1.020 20.145 5.654 1.00 53.84 89 ALA A C 1
ATOM 665 O O . ALA A 1 89 ? 0.912 19.024 6.143 1.00 53.84 89 ALA A O 1
ATOM 666 N N . ALA A 1 90 ? 0.455 21.232 6.179 1.00 55.81 90 ALA A N 1
ATOM 667 C CA . ALA A 1 90 ? -0.085 21.422 7.526 1.00 55.81 90 ALA A CA 1
ATOM 668 C C . ALA A 1 90 ? -1.324 20.579 7.914 1.00 55.81 90 ALA A C 1
ATOM 670 O O . ALA A 1 90 ? -2.064 20.960 8.819 1.00 55.81 90 ALA A O 1
ATOM 671 N N . SER A 1 91 ? -1.582 19.456 7.247 1.00 69.44 91 SER A N 1
ATOM 672 C CA . SER A 1 91 ? -2.718 18.572 7.505 1.00 69.44 91 SER A CA 1
ATOM 673 C C . SER A 1 91 ? -2.237 17.146 7.732 1.00 69.44 91 SER A C 1
ATOM 675 O O . SER A 1 91 ? -1.816 16.462 6.797 1.00 69.44 91 SER A O 1
ATOM 677 N N . HIS A 1 92 ? -2.292 16.728 8.995 1.00 76.12 92 HIS A N 1
ATOM 678 C CA . HIS A 1 92 ? -1.842 15.420 9.440 1.00 76.12 92 HIS A CA 1
ATOM 679 C C . HIS A 1 92 ? -2.894 14.735 10.306 1.00 76.12 92 HIS A C 1
ATOM 681 O O . HIS A 1 92 ? -3.637 15.397 11.033 1.00 76.12 92 HIS A O 1
ATOM 687 N N . THR A 1 93 ? -2.915 13.407 10.239 1.00 81.44 93 THR A N 1
ATOM 688 C CA . THR A 1 93 ? -3.706 12.555 11.131 1.00 81.44 93 THR A CA 1
ATOM 689 C C . THR A 1 93 ? -2.753 11.684 11.939 1.00 81.44 93 THR A C 1
ATOM 691 O O . THR A 1 93 ? -1.819 11.106 11.376 1.00 81.44 93 THR A O 1
ATOM 694 N N . VAL A 1 94 ? -2.988 11.597 13.251 1.00 87.06 94 VAL A N 1
ATOM 695 C CA . VAL A 1 94 ? -2.180 10.815 14.196 1.00 87.06 94 VAL A CA 1
ATOM 696 C C . VAL A 1 94 ? -2.968 9.592 14.652 1.00 87.06 94 VAL A C 1
ATOM 698 O O . VAL A 1 94 ? -4.103 9.715 15.109 1.00 87.06 94 VAL A O 1
ATOM 701 N N . GLY A 1 95 ? -2.330 8.431 14.580 1.00 90.25 95 GLY A N 1
ATOM 702 C CA . GLY A 1 95 ? -2.882 7.144 14.971 1.00 90.25 95 GLY A CA 1
ATOM 703 C C . GLY A 1 95 ? -3.652 6.449 13.851 1.00 90.25 95 GLY A C 1
ATOM 704 O O . GLY A 1 95 ? -4.310 7.074 13.015 1.00 90.25 95 GLY A O 1
ATOM 705 N N . ALA A 1 96 ? -3.564 5.123 13.862 1.00 94.62 96 ALA A N 1
ATOM 706 C CA . ALA A 1 96 ? -4.375 4.227 13.059 1.00 94.62 96 ALA A CA 1
ATOM 707 C C . ALA A 1 96 ? -4.573 2.889 13.792 1.00 94.62 96 ALA A C 1
ATOM 709 O O . ALA A 1 96 ? -3.753 2.499 14.632 1.00 94.62 96 ALA A O 1
ATOM 710 N N . SER A 1 97 ? -5.629 2.163 13.438 1.00 94.56 97 SER A N 1
ATOM 711 C CA . SER A 1 97 ? -5.801 0.739 13.743 1.00 94.56 97 SER A CA 1
ATOM 712 C C . SER A 1 97 ? -5.487 -0.105 12.504 1.00 94.56 97 SER A C 1
ATOM 714 O O . SER A 1 97 ? -5.522 0.382 11.373 1.00 94.56 97 SER A O 1
ATOM 716 N N . ILE A 1 98 ? -5.133 -1.374 12.715 1.00 95.19 98 ILE A N 1
ATOM 717 C CA . ILE A 1 98 ? -5.022 -2.341 11.618 1.00 95.19 98 ILE A CA 1
ATOM 718 C C . ILE A 1 98 ? -6.408 -2.923 11.392 1.00 95.19 98 ILE A C 1
ATOM 720 O O . ILE A 1 98 ? -6.954 -3.524 12.310 1.00 95.19 98 ILE A O 1
ATOM 724 N N . VAL A 1 99 ? -6.923 -2.764 10.178 1.00 95.44 99 VAL A N 1
ATOM 725 C CA . VAL A 1 99 ? -8.141 -3.435 9.713 1.00 95.44 99 VAL A CA 1
ATOM 726 C C . VAL A 1 99 ? -7.766 -4.833 9.236 1.00 95.44 99 VAL A C 1
ATOM 728 O O . VAL A 1 99 ? -8.264 -5.834 9.733 1.00 95.44 99 VAL A O 1
ATOM 731 N N . LYS A 1 100 ? -6.784 -4.912 8.332 1.00 97.06 100 LYS A N 1
ATOM 732 C CA . LYS A 1 100 ? -6.242 -6.177 7.836 1.00 97.06 100 LYS A CA 1
ATOM 733 C C . LYS A 1 100 ? -4.771 -6.028 7.494 1.00 97.06 100 LYS A C 1
ATOM 735 O O . LYS A 1 100 ? -4.339 -4.987 7.011 1.00 97.06 100 LYS A O 1
ATOM 740 N N . THR A 1 101 ? -3.973 -7.061 7.736 1.00 97.50 101 THR A N 1
ATOM 741 C CA . THR A 1 101 ? -2.564 -7.068 7.341 1.00 97.50 101 THR A CA 1
ATOM 742 C C . THR A 1 101 ? -2.093 -8.478 7.029 1.00 97.50 101 THR A C 1
ATOM 744 O O . THR A 1 101 ? -2.453 -9.422 7.733 1.00 97.50 101 THR A O 1
ATOM 747 N N . ASN A 1 102 ? -1.266 -8.631 5.996 1.00 96.25 102 ASN A N 1
ATOM 748 C CA . ASN A 1 102 ? -0.741 -9.932 5.598 1.00 96.25 102 ASN A CA 1
ATOM 749 C C . ASN A 1 102 ? 0.710 -9.813 5.125 1.00 96.25 102 ASN A C 1
ATOM 751 O O . ASN A 1 102 ? 1.042 -9.020 4.244 1.00 96.25 102 ASN A O 1
ATOM 755 N N . LYS A 1 103 ? 1.586 -10.643 5.696 1.00 96.31 103 LYS A N 1
ATOM 756 C CA . LYS A 1 103 ? 3.012 -10.680 5.349 1.00 96.31 103 LYS A CA 1
ATOM 757 C C . LYS A 1 103 ? 3.272 -11.292 3.966 1.00 96.31 103 LYS A C 1
ATOM 759 O O . LYS A 1 103 ? 4.250 -10.930 3.323 1.00 96.31 103 LYS A O 1
ATOM 764 N N . THR A 1 104 ? 2.431 -12.222 3.520 1.00 93.19 104 THR A N 1
ATOM 765 C CA . THR A 1 104 ? 2.588 -12.948 2.251 1.00 93.19 104 THR A CA 1
ATOM 766 C C . THR A 1 104 ? 2.259 -12.079 1.043 1.00 93.19 104 THR A C 1
ATOM 768 O O . THR A 1 104 ? 2.938 -12.210 0.034 1.00 93.19 104 THR A O 1
ATOM 771 N N . GLY A 1 105 ? 1.258 -11.198 1.139 1.00 93.88 105 GLY A N 1
ATOM 772 C CA . GLY A 1 105 ? 0.942 -10.193 0.108 1.00 93.88 105 GLY A CA 1
ATOM 773 C C . GLY A 1 105 ? 1.565 -8.816 0.368 1.00 93.88 105 GLY A C 1
ATOM 774 O O . GLY A 1 105 ? 1.338 -7.886 -0.399 1.00 93.88 105 GLY A O 1
ATOM 775 N N . ASP A 1 106 ? 2.302 -8.689 1.477 1.00 98.31 106 ASP A N 1
ATOM 776 C CA . ASP A 1 106 ? 2.946 -7.472 1.976 1.00 98.31 106 ASP A CA 1
ATOM 777 C C . ASP A 1 106 ? 2.051 -6.221 1.957 1.00 98.31 106 ASP A C 1
ATOM 779 O O . ASP A 1 106 ? 2.469 -5.133 1.561 1.00 98.31 106 ASP A O 1
ATOM 783 N N . TYR A 1 107 ? 0.810 -6.359 2.417 1.00 98.75 107 TYR A N 1
ATOM 784 C CA . TYR A 1 107 ? -0.145 -5.256 2.497 1.00 98.75 107 TYR A CA 1
ATOM 785 C C . TYR A 1 107 ? -0.654 -5.059 3.926 1.00 98.75 107 TYR A C 1
ATOM 787 O O . TYR A 1 107 ? -0.691 -5.985 4.745 1.00 98.75 107 TYR A O 1
ATOM 795 N N . SER A 1 108 ? -1.080 -3.833 4.196 1.00 98.81 108 SER A N 1
ATOM 796 C CA . SER A 1 108 ? -1.841 -3.450 5.374 1.00 98.81 108 SER A CA 1
ATOM 797 C C . SER A 1 108 ? -2.930 -2.473 4.977 1.00 98.81 108 SER A C 1
ATOM 799 O O . SER A 1 108 ? -2.640 -1.396 4.459 1.00 98.81 108 SER A O 1
ATOM 801 N N . LEU A 1 109 ? -4.171 -2.842 5.267 1.00 98.75 109 LEU A N 1
ATOM 802 C CA . LEU A 1 109 ? -5.299 -1.933 5.315 1.00 98.75 109 LEU A CA 1
ATOM 803 C C . LEU A 1 109 ? -5.403 -1.397 6.742 1.00 98.75 109 LEU A C 1
ATOM 805 O O . LEU A 1 109 ? -5.589 -2.154 7.699 1.00 98.75 109 LEU A O 1
ATOM 809 N N . LEU A 1 110 ? -5.228 -0.093 6.888 1.00 98.50 110 LEU A N 1
ATOM 810 C CA . LEU A 1 110 ? -5.388 0.613 8.151 1.00 98.50 110 LEU A CA 1
ATOM 811 C C . LEU A 1 110 ? -6.691 1.409 8.132 1.00 98.50 110 LEU A C 1
ATOM 813 O O . LEU A 1 110 ? -7.173 1.772 7.064 1.00 98.50 110 LEU A O 1
ATOM 817 N N . GLN A 1 111 ? -7.207 1.753 9.305 1.00 97.12 111 GLN A N 1
ATOM 818 C CA . GLN A 1 111 ? -8.196 2.817 9.462 1.00 97.12 111 GLN A CA 1
ATOM 819 C C . GLN A 1 111 ? -7.548 3.929 10.281 1.00 97.12 111 GLN A C 1
ATOM 821 O O . GLN A 1 111 ? -7.061 3.690 11.390 1.00 97.12 111 GLN A O 1
ATOM 826 N N . LEU A 1 112 ? -7.487 5.141 9.727 1.00 95.69 112 LEU A N 1
ATOM 827 C CA . LEU A 1 112 ? -6.924 6.281 10.451 1.00 95.69 112 LEU A CA 1
ATOM 828 C C . LEU A 1 112 ? -7.826 6.648 11.637 1.00 95.69 112 LEU A C 1
ATOM 830 O O . LEU A 1 112 ? -9.050 6.617 11.533 1.00 95.69 112 LEU A O 1
ATOM 834 N N . SER A 1 113 ? -7.223 7.012 12.771 1.00 90.88 113 SER A N 1
ATOM 835 C CA . SER A 1 113 ? -7.974 7.330 13.995 1.00 90.88 113 SER A CA 1
ATOM 836 C C . SER A 1 113 ? -8.713 8.669 13.926 1.00 90.88 113 SER A C 1
ATOM 838 O O . SER A 1 113 ? -9.676 8.879 14.656 1.00 90.88 113 SER A O 1
ATOM 840 N N . GLY A 1 114 ? -8.254 9.587 13.075 1.00 84.00 114 GLY A N 1
ATOM 841 C CA . GLY A 1 114 ? -8.946 10.837 12.770 1.00 84.00 114 GLY A CA 1
ATOM 842 C C . GLY A 1 114 ? -9.540 10.813 11.367 1.00 84.00 114 GLY A C 1
ATOM 843 O O . GLY A 1 114 ? -9.134 10.013 10.523 1.00 84.00 114 GLY A O 1
ATOM 844 N N . SER A 1 115 ? -10.466 11.732 11.100 1.00 84.56 115 SER A N 1
ATOM 845 C CA . SER A 1 115 ? -10.950 11.959 9.741 1.00 84.56 115 SER A CA 1
ATOM 846 C C . SER A 1 115 ? -9.798 12.326 8.800 1.00 84.56 115 SER A C 1
ATOM 848 O O . SER A 1 115 ? -8.778 12.896 9.209 1.00 84.56 115 SER A O 1
ATOM 850 N N . SER A 1 116 ? -9.958 12.000 7.517 1.00 85.38 116 SER A N 1
ATOM 851 C CA . SER A 1 116 ? -9.052 12.495 6.485 1.00 85.38 116 SER A CA 1
ATOM 852 C C . SER A 1 116 ? -9.113 14.028 6.435 1.00 85.38 116 SER A C 1
ATOM 854 O O . SER A 1 116 ? -10.212 14.590 6.546 1.00 85.38 116 SER A O 1
ATOM 856 N N . PRO A 1 117 ? -7.984 14.727 6.234 1.00 86.38 117 PRO A N 1
ATOM 857 C CA . PRO A 1 117 ? -7.997 16.169 6.044 1.00 86.38 117 PRO A CA 1
ATOM 858 C C . PRO A 1 117 ? -8.961 16.641 4.948 1.00 86.38 117 PRO A C 1
ATOM 860 O O . PRO A 1 117 ? -9.198 15.962 3.950 1.00 86.38 117 PRO A O 1
ATOM 863 N N . GLY A 1 118 ? -9.506 17.849 5.110 1.00 86.00 118 GLY A N 1
ATOM 864 C CA . GLY A 1 118 ? -10.357 18.456 4.087 1.00 86.00 118 GLY A CA 1
ATOM 865 C C . GLY A 1 118 ? -9.620 18.587 2.750 1.00 86.00 118 GLY A C 1
ATOM 866 O O . GLY A 1 118 ? -8.485 19.057 2.708 1.00 86.00 118 GLY A O 1
ATOM 867 N N . GLY A 1 119 ? -10.273 18.180 1.660 1.00 85.62 119 GLY A N 1
ATOM 868 C CA . GLY A 1 119 ? -9.680 18.155 0.319 1.00 85.62 119 GLY A CA 1
ATOM 869 C C . GLY A 1 119 ? -8.964 16.849 -0.035 1.00 85.62 119 GLY A C 1
ATOM 870 O O . GLY A 1 119 ? -8.501 16.722 -1.165 1.00 85.62 119 GLY A O 1
ATOM 871 N N . SER A 1 120 ? -8.882 15.884 0.887 1.00 89.69 120 SER A N 1
ATOM 872 C CA . SER A 1 120 ? -8.425 14.534 0.564 1.00 89.69 120 SER A CA 1
ATOM 873 C C . SER A 1 120 ? -9.412 13.829 -0.366 1.00 89.69 120 SER A C 1
ATOM 875 O O . SER A 1 120 ? -10.628 13.991 -0.249 1.00 89.69 120 SER A O 1
ATOM 877 N N . SER A 1 121 ? -8.876 13.032 -1.286 1.00 92.00 121 SER A N 1
ATOM 878 C CA . SER A 1 121 ? -9.639 12.114 -2.136 1.00 92.00 121 SER A CA 1
ATOM 879 C C . SER A 1 121 ? -9.458 10.677 -1.654 1.00 92.00 121 SER A C 1
ATOM 881 O O . SER A 1 121 ? -8.532 10.379 -0.903 1.00 92.00 121 SER A O 1
ATOM 883 N N . PHE A 1 122 ? -10.323 9.783 -2.124 1.00 95.19 122 PHE A N 1
ATOM 884 C CA . PHE A 1 122 ? -10.218 8.345 -1.901 1.00 95.19 122 PHE A CA 1
ATOM 885 C C . PHE A 1 122 ? -10.023 7.648 -3.244 1.00 95.19 122 PHE A C 1
ATOM 887 O O . PHE A 1 122 ? -10.766 7.903 -4.195 1.00 95.19 122 PHE A O 1
ATOM 894 N N . LEU A 1 123 ? -9.008 6.792 -3.338 1.00 96.75 123 LEU A N 1
ATOM 895 C CA . LEU A 1 123 ? -8.735 6.035 -4.552 1.00 96.75 123 LEU A CA 1
ATOM 896 C C . LEU A 1 123 ? -9.790 4.953 -4.732 1.00 96.75 123 LEU A C 1
ATOM 898 O O . LEU A 1 123 ? -10.069 4.184 -3.816 1.00 96.75 123 LEU A O 1
ATOM 902 N N . GLY A 1 124 ? -10.331 4.844 -5.941 1.00 95.75 124 GLY A N 1
ATOM 903 C CA . GLY A 1 124 ? -11.037 3.627 -6.317 1.00 95.75 124 GLY A CA 1
ATOM 904 C C . GLY A 1 124 ? -10.052 2.477 -6.522 1.00 95.75 124 GLY A C 1
ATOM 905 O O . GLY A 1 124 ? -8.868 2.694 -6.764 1.00 95.75 124 GLY A O 1
ATOM 906 N N . TRP A 1 125 ? -10.555 1.254 -6.514 1.00 97.50 125 TRP A N 1
ATOM 907 C CA . TRP A 1 125 ? -9.771 0.045 -6.763 1.00 97.50 125 TRP A CA 1
ATOM 908 C C . TRP A 1 125 ? -10.437 -0.832 -7.825 1.00 97.50 125 TRP A C 1
ATOM 910 O O . TRP A 1 125 ? -11.555 -0.553 -8.267 1.00 97.50 125 TRP A O 1
ATOM 920 N N . THR A 1 126 ? -9.707 -1.838 -8.297 1.00 95.81 126 THR A N 1
ATOM 921 C CA . THR A 1 126 ? -10.197 -2.863 -9.222 1.00 95.81 126 THR A CA 1
ATOM 922 C C . THR A 1 126 ? -9.611 -4.219 -8.843 1.00 95.81 126 THR A C 1
ATOM 924 O O . THR A 1 126 ? -8.480 -4.302 -8.371 1.00 95.81 126 THR A O 1
ATOM 927 N N . THR A 1 127 ? -10.366 -5.289 -9.076 1.00 96.19 127 THR A N 1
ATOM 928 C CA . THR A 1 127 ? -9.913 -6.680 -8.905 1.00 96.19 127 THR A CA 1
ATOM 929 C C . THR A 1 127 ? -9.397 -7.284 -10.209 1.00 96.19 127 THR A C 1
ATOM 931 O O . THR A 1 127 ? -9.269 -8.499 -10.322 1.00 96.19 127 THR A O 1
ATOM 934 N N . GLU A 1 128 ? -9.121 -6.453 -11.217 1.00 95.94 128 GLU A N 1
ATOM 935 C CA . GLU A 1 128 ? -8.498 -6.896 -12.461 1.00 95.94 128 GLU A CA 1
ATOM 936 C C . GLU A 1 128 ? -7.117 -7.514 -12.181 1.00 95.94 128 GLU A C 1
ATOM 938 O O . GLU A 1 128 ? -6.227 -6.881 -11.607 1.00 95.94 128 GLU A O 1
ATOM 943 N N . GLU A 1 129 ? -6.921 -8.761 -12.607 1.00 97.19 129 GLU A N 1
ATOM 944 C CA . GLU A 1 129 ? -5.641 -9.452 -12.483 1.00 97.19 129 GLU A CA 1
ATOM 945 C C . GLU A 1 129 ? -4.657 -8.968 -13.555 1.00 97.19 129 GLU A C 1
ATOM 947 O O . GLU A 1 129 ? -4.699 -9.387 -14.712 1.00 97.19 129 GLU A O 1
ATOM 952 N N . VAL A 1 130 ? -3.728 -8.093 -13.167 1.00 97.94 130 VAL A N 1
ATOM 953 C CA . VAL A 1 130 ? -2.779 -7.476 -14.113 1.00 97.94 130 VAL A CA 1
ATOM 954 C C . VAL A 1 130 ? -1.399 -8.136 -14.142 1.00 97.94 130 VAL A C 1
ATOM 956 O O . VAL A 1 130 ? -0.604 -7.830 -15.022 1.00 97.94 130 VAL A O 1
ATOM 959 N N . ALA A 1 131 ? -1.088 -9.068 -13.233 1.00 97.69 131 ALA A N 1
ATOM 960 C CA . ALA A 1 131 ? 0.268 -9.611 -13.036 1.00 97.69 131 ALA A CA 1
ATOM 961 C C . ALA A 1 131 ? 0.875 -10.348 -14.257 1.00 97.69 131 ALA A C 1
ATOM 963 O O . ALA A 1 131 ? 2.098 -10.546 -14.320 1.00 97.69 131 ALA A O 1
ATOM 964 N N . TYR A 1 132 ? 0.035 -10.752 -15.217 1.00 97.88 132 TYR A N 1
ATOM 965 C CA . TYR A 1 132 ? 0.420 -11.429 -16.464 1.00 97.88 132 TYR A CA 1
ATOM 966 C C . TYR A 1 132 ? 0.182 -10.582 -17.727 1.00 97.88 132 TYR A C 1
ATOM 968 O O . TYR A 1 132 ? 0.468 -11.034 -18.839 1.00 97.88 132 TYR A O 1
ATOM 976 N N . SER A 1 133 ? -0.312 -9.353 -17.578 1.00 97.62 133 SER A N 1
ATOM 977 C CA . SER A 1 133 ? -0.720 -8.491 -18.689 1.00 97.62 133 SER A CA 1
ATOM 978 C C . SER A 1 133 ? 0.477 -7.720 -19.246 1.00 97.62 133 SER A C 1
ATOM 980 O O . SER A 1 133 ? 0.826 -6.655 -18.753 1.00 97.62 133 SER A O 1
ATOM 982 N N . ASN A 1 134 ? 1.134 -8.264 -20.275 1.00 97.81 134 ASN A N 1
ATOM 983 C CA . ASN A 1 134 ? 2.321 -7.648 -20.881 1.00 97.81 134 ASN A CA 1
ATOM 984 C C . ASN A 1 134 ? 2.077 -6.200 -21.336 1.00 97.81 134 ASN A C 1
ATOM 986 O O . ASN A 1 134 ? 1.191 -5.958 -22.155 1.00 97.81 134 ASN A O 1
ATOM 990 N N . GLY A 1 135 ? 2.901 -5.265 -20.859 1.00 97.25 135 GLY A N 1
ATOM 991 C CA . GLY A 1 135 ? 2.802 -3.847 -21.206 1.00 97.25 135 GLY A CA 1
ATOM 992 C C . GLY A 1 135 ? 1.571 -3.150 -20.627 1.00 97.25 135 GLY A C 1
ATOM 993 O O . GLY A 1 135 ? 1.174 -2.104 -21.136 1.00 97.25 135 GLY A O 1
ATOM 994 N N . TYR A 1 136 ? 0.931 -3.724 -19.603 1.00 98.19 136 TYR A N 1
ATOM 995 C CA . TYR A 1 136 ? -0.140 -3.036 -18.890 1.00 98.19 136 TYR A CA 1
ATOM 996 C C . TYR A 1 136 ? 0.442 -1.803 -18.193 1.00 98.19 136 TYR A C 1
ATOM 998 O O . TYR A 1 136 ? 1.319 -1.930 -17.335 1.00 98.19 136 TYR A O 1
ATOM 1006 N N . ALA A 1 137 ? -0.033 -0.624 -18.598 1.00 97.75 137 ALA A N 1
ATOM 1007 C CA . ALA A 1 137 ? 0.482 0.656 -18.136 1.00 97.75 137 ALA A CA 1
ATOM 1008 C C . ALA A 1 137 ? 0.005 0.965 -16.714 1.00 97.75 137 ALA A C 1
ATOM 1010 O O . ALA A 1 137 ? -1.196 0.968 -16.421 1.00 97.75 137 ALA A O 1
ATOM 1011 N N . LEU A 1 138 ? 0.966 1.276 -15.854 1.00 97.94 138 LEU A N 1
ATOM 1012 C CA . LEU A 1 138 ? 0.787 1.599 -14.450 1.00 97.94 138 LEU A CA 1
ATOM 1013 C C . LEU A 1 138 ? 1.399 2.961 -14.139 1.00 97.94 138 LEU A C 1
ATOM 1015 O O . LEU A 1 138 ? 2.384 3.381 -14.745 1.00 97.94 138 LEU A O 1
ATOM 1019 N N . ASN A 1 139 ? 0.836 3.649 -13.156 1.00 95.62 139 ASN A N 1
ATOM 1020 C CA . ASN A 1 139 ? 1.390 4.888 -12.627 1.00 95.62 139 ASN A CA 1
ATOM 1021 C C . ASN A 1 139 ? 1.299 4.922 -11.102 1.00 95.62 139 ASN A C 1
ATOM 1023 O O . ASN A 1 139 ? 0.528 4.183 -10.489 1.00 95.62 139 ASN A O 1
ATOM 1027 N N . ARG A 1 140 ? 2.130 5.758 -10.485 1.00 95.69 140 ARG A N 1
ATOM 1028 C CA . ARG A 1 140 ? 2.262 5.846 -9.031 1.00 95.69 140 ARG A CA 1
ATOM 1029 C C . ARG A 1 140 ? 2.616 7.264 -8.626 1.00 95.69 140 ARG A C 1
ATOM 1031 O O . ARG A 1 140 ? 3.424 7.917 -9.286 1.00 95.69 140 ARG A O 1
ATOM 1038 N N . VAL A 1 141 ? 2.067 7.695 -7.496 1.00 94.06 141 VAL A N 1
ATOM 1039 C CA . VAL A 1 141 ? 2.579 8.832 -6.731 1.00 94.06 141 VAL A CA 1
ATOM 1040 C C . VAL A 1 141 ? 3.121 8.313 -5.400 1.00 94.06 141 VAL A C 1
ATOM 1042 O O . VAL A 1 141 ? 2.434 7.571 -4.698 1.00 94.06 141 VAL A O 1
ATOM 1045 N N . SER A 1 142 ? 4.362 8.660 -5.052 1.00 94.31 142 SER A N 1
ATOM 1046 C CA . SER A 1 142 ? 5.003 8.212 -3.810 1.00 94.31 142 SER A CA 1
ATOM 1047 C C . SER A 1 142 ? 5.919 9.252 -3.161 1.00 94.31 142 SER A C 1
ATOM 1049 O O . SER A 1 142 ? 6.115 10.343 -3.693 1.00 94.31 142 SER A O 1
ATOM 1051 N N . HIS A 1 143 ? 6.479 8.915 -1.992 1.00 92.12 143 HIS A N 1
ATOM 1052 C CA . HIS A 1 143 ? 7.440 9.738 -1.249 1.00 92.12 143 HIS A CA 1
ATOM 1053 C C . HIS A 1 143 ? 8.831 9.075 -1.164 1.00 92.12 143 HIS A C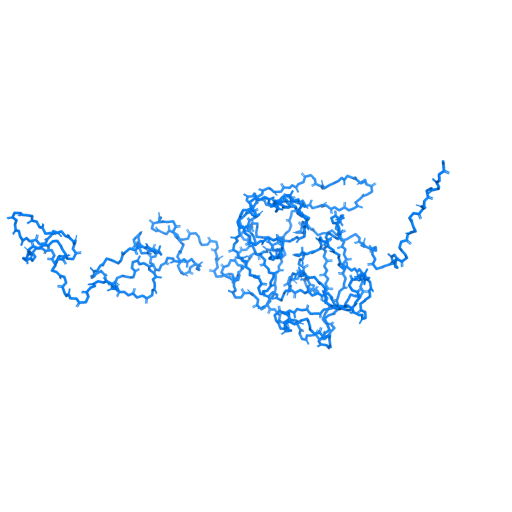 1
ATOM 1055 O O . HIS A 1 143 ? 9.231 8.597 -0.093 1.00 92.12 143 HIS A O 1
ATOM 1061 N N . PRO A 1 144 ? 9.599 9.026 -2.270 1.00 91.19 144 PRO A N 1
ATOM 1062 C CA . PRO A 1 144 ? 10.942 8.453 -2.277 1.00 91.19 144 PRO A CA 1
ATOM 1063 C C . PRO A 1 144 ? 11.849 9.224 -1.313 1.00 91.19 144 PRO A C 1
ATOM 1065 O O . PRO A 1 144 ? 11.909 10.449 -1.334 1.00 91.19 144 PRO A O 1
ATOM 1068 N N . GLN A 1 145 ? 12.519 8.509 -0.414 1.00 89.88 145 GLN A N 1
ATOM 1069 C CA . GLN A 1 145 ? 13.369 9.044 0.658 1.00 89.88 145 GLN A CA 1
ATOM 1070 C C . GLN A 1 145 ? 12.671 10.045 1.598 1.00 89.88 145 GLN A C 1
ATOM 1072 O O . GLN A 1 145 ? 13.342 10.824 2.274 1.00 89.88 145 GLN A O 1
ATOM 1077 N N . GLY A 1 146 ? 11.334 10.042 1.655 1.00 86.62 146 GLY A N 1
ATOM 1078 C CA . GLY A 1 146 ? 10.569 11.055 2.390 1.00 86.62 146 GLY A CA 1
ATOM 1079 C C . GLY A 1 146 ? 10.567 12.432 1.713 1.00 86.62 146 GLY A C 1
ATOM 1080 O O . GLY A 1 146 ? 10.264 13.440 2.354 1.00 86.62 146 GLY A O 1
ATOM 1081 N N . ALA A 1 147 ? 10.917 12.500 0.426 1.00 85.81 147 ALA A N 1
ATOM 1082 C CA . ALA A 1 147 ? 10.757 13.698 -0.385 1.00 85.81 147 ALA A CA 1
ATOM 1083 C C . ALA A 1 147 ? 9.264 14.025 -0.601 1.00 85.81 147 ALA A C 1
ATOM 1085 O O . ALA A 1 147 ? 8.398 13.169 -0.376 1.00 85.81 147 ALA A O 1
ATOM 1086 N N . PRO A 1 148 ? 8.934 15.252 -1.045 1.00 85.44 148 PRO A N 1
ATOM 1087 C CA . PRO A 1 148 ? 7.594 15.563 -1.531 1.00 85.44 148 PRO A CA 1
ATOM 1088 C C . PRO A 1 148 ? 7.145 14.601 -2.638 1.00 85.44 148 PRO A C 1
ATOM 1090 O O . PRO A 1 148 ? 7.976 13.924 -3.244 1.00 85.44 148 PRO A O 1
ATOM 1093 N N . GLN A 1 149 ? 5.836 14.565 -2.899 1.00 87.44 149 GLN A N 1
ATOM 1094 C CA . GLN A 1 149 ? 5.238 13.647 -3.870 1.00 87.44 149 GLN A CA 1
ATOM 1095 C C . GLN A 1 149 ? 5.991 13.603 -5.204 1.00 87.44 149 GLN A C 1
ATOM 1097 O O . GLN A 1 149 ? 6.313 14.633 -5.805 1.00 87.44 149 GLN A O 1
ATOM 1102 N N . ALA A 1 150 ? 6.227 12.377 -5.659 1.00 88.12 150 ALA A N 1
ATOM 1103 C CA . ALA A 1 150 ? 6.921 12.040 -6.882 1.00 88.12 150 ALA A CA 1
ATOM 1104 C C . ALA A 1 150 ? 6.082 11.103 -7.736 1.00 88.12 150 ALA A C 1
ATOM 1106 O O . ALA A 1 150 ? 5.520 10.144 -7.221 1.00 88.12 150 ALA A O 1
ATOM 1107 N N . TYR A 1 151 ? 6.033 11.370 -9.038 1.00 90.94 151 TYR A N 1
ATOM 1108 C CA . TYR A 1 151 ? 5.295 10.558 -9.997 1.00 90.94 151 TYR A CA 1
ATOM 1109 C C . TYR A 1 151 ? 6.217 9.623 -10.797 1.00 90.94 151 TYR A C 1
ATOM 1111 O O . TYR A 1 151 ? 7.259 10.069 -11.294 1.00 90.94 151 TYR A O 1
ATOM 1119 N N . SER A 1 152 ? 5.795 8.370 -10.987 1.00 92.38 152 SER A N 1
ATOM 1120 C CA . SER A 1 152 ? 6.452 7.365 -11.838 1.00 92.38 152 SER A CA 1
ATOM 1121 C C . SER A 1 152 ? 5.457 6.590 -12.716 1.00 92.38 152 SER A C 1
ATOM 1123 O O . SER A 1 152 ? 4.279 6.467 -12.381 1.00 92.38 152 SER A O 1
ATOM 1125 N N . GLU A 1 153 ? 5.943 6.075 -13.849 1.00 94.62 153 GLU A N 1
ATOM 1126 C CA . GLU A 1 153 ? 5.232 5.185 -14.778 1.00 94.62 153 GLU A CA 1
ATOM 1127 C C . GLU A 1 153 ? 5.971 3.851 -14.862 1.00 94.62 153 GLU A C 1
ATOM 1129 O O . GLU A 1 153 ? 7.208 3.799 -14.863 1.00 94.62 153 GLU A O 1
ATOM 1134 N N . HIS A 1 154 ? 5.193 2.778 -14.936 1.00 95.44 154 HIS A N 1
ATOM 1135 C CA . HIS A 1 154 ? 5.689 1.414 -14.963 1.00 95.44 154 HIS A CA 1
ATOM 1136 C C . HIS A 1 154 ? 4.888 0.585 -15.966 1.00 95.44 154 HIS A C 1
ATOM 1138 O O . HIS A 1 154 ? 3.691 0.797 -16.139 1.00 95.44 154 HIS A O 1
ATOM 1144 N N . ASP A 1 155 ? 5.525 -0.404 -16.575 1.00 97.31 155 ASP A N 1
ATOM 1145 C CA . ASP A 1 155 ? 4.884 -1.326 -17.509 1.00 97.31 155 ASP A CA 1
ATOM 1146 C C . ASP A 1 155 ? 5.040 -2.757 -16.995 1.00 97.31 155 ASP A C 1
ATOM 1148 O O . ASP A 1 155 ? 6.159 -3.200 -16.712 1.00 97.31 155 ASP A O 1
ATOM 1152 N N . VAL A 1 156 ? 3.932 -3.490 -16.847 1.00 98.44 156 VAL A N 1
ATOM 1153 C CA . VAL A 1 156 ? 3.980 -4.886 -16.383 1.00 98.44 156 VAL A CA 1
ATOM 1154 C C . VAL A 1 156 ? 4.788 -5.745 -17.356 1.00 98.44 156 VAL A C 1
ATOM 1156 O O . VAL A 1 156 ? 4.522 -5.773 -18.558 1.00 98.44 156 VAL A O 1
ATOM 1159 N N . ASP A 1 157 ? 5.740 -6.506 -16.816 1.00 97.12 157 ASP A N 1
ATOM 1160 C CA . ASP A 1 157 ? 6.587 -7.422 -17.574 1.00 97.12 157 ASP A CA 1
ATOM 1161 C C . ASP A 1 157 ? 6.387 -8.870 -17.086 1.00 97.12 157 ASP A C 1
ATOM 1163 O O . ASP A 1 157 ? 6.979 -9.269 -16.074 1.00 97.12 157 ASP A O 1
ATOM 1167 N N . PRO A 1 158 ? 5.578 -9.695 -17.786 1.00 95.69 158 PRO A N 1
ATOM 1168 C CA . PRO A 1 158 ? 5.388 -11.109 -17.469 1.00 95.69 158 PRO A CA 1
ATOM 1169 C C . PRO A 1 158 ? 6.642 -11.962 -17.675 1.00 95.69 158 PRO A C 1
ATOM 1171 O O . PRO A 1 158 ? 6.721 -13.057 -17.121 1.00 95.69 158 PRO A O 1
ATOM 1174 N N . SER A 1 159 ? 7.624 -11.474 -18.438 1.00 94.81 159 SER A N 1
ATOM 1175 C CA . SER A 1 159 ? 8.888 -12.171 -18.692 1.00 94.81 159 SER A CA 1
ATOM 1176 C C . SER A 1 159 ? 9.951 -11.917 -17.622 1.00 94.81 159 SER A C 1
ATOM 1178 O O . SER A 1 159 ? 10.946 -12.641 -17.572 1.00 94.81 159 SER A O 1
ATOM 1180 N N . ALA A 1 160 ? 9.743 -10.928 -16.743 1.00 93.38 160 ALA A N 1
ATOM 1181 C CA . ALA A 1 160 ? 10.652 -10.660 -15.636 1.00 93.38 160 ALA A CA 1
ATOM 1182 C C . ALA A 1 160 ? 10.757 -11.873 -14.696 1.00 93.38 160 ALA A C 1
ATOM 1184 O O . ALA A 1 160 ? 9.753 -12.501 -14.334 1.00 93.38 160 ALA A O 1
ATOM 1185 N N . GLY A 1 161 ? 11.989 -12.190 -14.292 1.00 91.56 161 GLY A N 1
ATOM 1186 C CA . GLY A 1 161 ? 12.253 -13.218 -13.292 1.00 91.56 161 GLY A CA 1
ATOM 1187 C C . GLY A 1 161 ? 11.636 -12.849 -11.942 1.00 91.56 161 GLY A C 1
ATOM 1188 O O . GLY A 1 161 ? 11.597 -11.680 -11.566 1.00 91.56 161 GLY A O 1
ATOM 1189 N N . THR A 1 162 ? 11.160 -13.849 -11.204 1.00 93.00 162 THR A N 1
ATOM 1190 C CA . THR A 1 162 ? 10.552 -13.649 -9.884 1.00 93.00 162 THR A CA 1
ATOM 1191 C C . THR A 1 162 ? 11.585 -13.782 -8.769 1.00 93.00 162 THR A C 1
ATOM 1193 O O . THR A 1 162 ? 12.494 -14.612 -8.838 1.00 93.00 162 THR A O 1
ATOM 1196 N N . CYS A 1 163 ? 11.395 -13.028 -7.690 1.00 91.38 163 CYS A N 1
ATOM 1197 C CA . CYS A 1 163 ? 12.108 -13.247 -6.437 1.00 91.38 163 CYS A CA 1
ATOM 1198 C C . CYS A 1 163 ? 11.466 -14.432 -5.700 1.00 91.38 163 CYS A C 1
ATOM 1200 O O . CYS A 1 163 ? 10.257 -14.630 -5.763 1.00 91.38 163 CYS A O 1
ATOM 1202 N N . SER A 1 164 ? 12.269 -15.248 -5.015 1.00 81.88 164 SER A N 1
ATOM 1203 C CA . SER A 1 164 ? 11.854 -16.566 -4.504 1.00 81.88 164 SER A CA 1
ATOM 1204 C C . SER A 1 164 ? 10.667 -16.548 -3.531 1.00 81.88 164 SER A C 1
ATOM 1206 O O . SER A 1 164 ? 9.945 -17.537 -3.456 1.00 81.88 164 SER A O 1
ATOM 1208 N N . SER A 1 165 ? 10.439 -15.448 -2.808 1.00 88.62 165 SER A N 1
ATOM 1209 C CA . SER A 1 165 ? 9.284 -15.267 -1.914 1.00 88.62 165 SER A CA 1
ATOM 1210 C C . SER A 1 165 ? 8.075 -14.599 -2.572 1.00 88.62 165 SER A C 1
ATOM 1212 O O . SER A 1 165 ? 7.043 -14.468 -1.921 1.00 88.62 165 SER A O 1
ATOM 1214 N N . TRP A 1 166 ? 8.202 -14.149 -3.821 1.00 95.12 166 TRP A N 1
ATOM 1215 C CA . TRP A 1 166 ? 7.248 -13.281 -4.510 1.00 95.12 166 TRP A CA 1
ATOM 1216 C C . TRP A 1 166 ? 6.787 -13.924 -5.832 1.00 95.12 166 TRP A C 1
ATOM 1218 O O . TR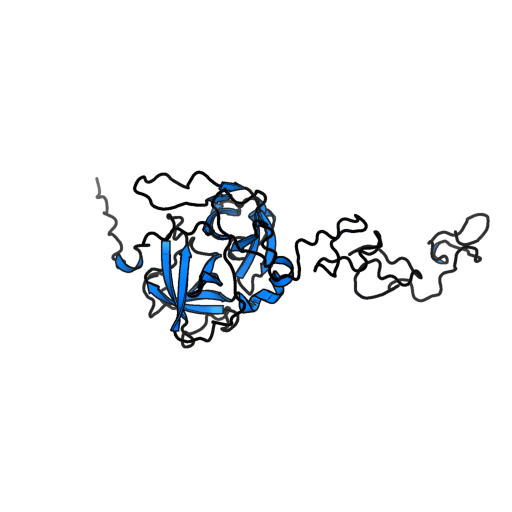P A 1 166 ? 7.237 -13.540 -6.914 1.00 95.12 166 TRP A O 1
ATOM 1228 N N . PRO A 1 167 ? 5.943 -14.972 -5.777 1.00 95.31 167 PRO A N 1
ATOM 1229 C CA . PRO A 1 167 ? 5.468 -15.650 -6.980 1.00 95.31 167 PRO A CA 1
ATOM 1230 C C . PRO A 1 167 ? 4.543 -14.752 -7.812 1.00 95.31 167 PRO A C 1
ATOM 1232 O O . PRO A 1 167 ? 3.656 -14.085 -7.289 1.00 95.31 167 PRO A O 1
ATOM 1235 N N . ARG A 1 168 ? 4.696 -14.767 -9.136 1.00 96.25 168 ARG A N 1
ATOM 1236 C CA . ARG A 1 168 ? 3.788 -14.031 -10.030 1.00 96.25 168 ARG A CA 1
ATOM 1237 C C . ARG A 1 168 ? 2.330 -14.477 -9.832 1.00 96.25 168 ARG A C 1
ATOM 1239 O O . ARG A 1 168 ? 2.078 -15.627 -9.485 1.00 96.25 168 ARG A O 1
ATOM 1246 N N . GLY A 1 169 ? 1.392 -13.560 -10.051 1.00 95.56 169 GLY A N 1
ATOM 1247 C CA . GLY A 1 169 ? -0.027 -13.734 -9.731 1.00 95.56 169 GLY A CA 1
ATOM 1248 C C . GLY A 1 169 ? -0.362 -12.943 -8.475 1.00 95.56 169 GLY A C 1
ATOM 1249 O O . GLY A 1 169 ? -1.005 -11.904 -8.567 1.00 95.56 169 GLY A O 1
ATOM 1250 N N . SER A 1 170 ? 0.194 -13.349 -7.329 1.00 97.19 170 SER A N 1
ATOM 1251 C CA . SER A 1 170 ? 0.110 -12.568 -6.081 1.00 97.19 170 SER A CA 1
ATOM 1252 C C . SER A 1 170 ? 0.989 -11.315 -6.081 1.00 97.19 170 SER A C 1
ATOM 1254 O O . SER A 1 170 ? 0.834 -10.445 -5.228 1.00 97.19 170 SER A O 1
ATOM 1256 N N . TRP A 1 171 ? 1.906 -11.229 -7.043 1.00 98.44 171 TRP A N 1
ATOM 1257 C CA . TRP A 1 171 ? 2.891 -10.168 -7.171 1.00 98.44 171 TRP A CA 1
ATOM 1258 C C . TRP A 1 171 ? 2.918 -9.641 -8.606 1.00 98.44 171 TRP A C 1
ATOM 1260 O O . TRP A 1 171 ? 2.981 -10.422 -9.566 1.00 98.44 171 TRP A O 1
ATOM 1270 N N . ILE A 1 172 ? 2.882 -8.317 -8.748 1.00 98.62 172 ILE A N 1
ATOM 1271 C CA . ILE A 1 172 ? 2.983 -7.606 -10.025 1.00 98.62 172 ILE A CA 1
ATOM 1272 C C . ILE A 1 172 ? 4.439 -7.199 -10.207 1.00 98.62 172 ILE A C 1
ATOM 1274 O O . ILE A 1 172 ? 5.010 -6.527 -9.356 1.00 98.62 172 ILE A O 1
ATOM 1278 N N . TYR A 1 173 ? 5.033 -7.607 -11.325 1.00 98.25 173 TYR A N 1
ATOM 1279 C CA . TYR A 1 173 ? 6.382 -7.210 -11.713 1.00 98.25 173 TYR A CA 1
ATOM 1280 C C . TYR A 1 173 ? 6.298 -6.238 -12.877 1.00 98.25 173 TYR A C 1
ATOM 1282 O O . TYR A 1 173 ? 5.760 -6.593 -13.929 1.00 98.25 173 TYR A O 1
ATOM 1290 N N . SER A 1 174 ? 6.869 -5.051 -12.708 1.00 97.50 174 SER A N 1
ATOM 1291 C CA . SER A 1 174 ? 6.891 -4.017 -13.737 1.00 97.50 174 SER A CA 1
ATOM 1292 C C . SER A 1 174 ? 8.281 -3.429 -13.940 1.00 97.50 174 SER A C 1
ATOM 1294 O O . SER A 1 174 ? 9.115 -3.407 -13.032 1.00 97.50 174 SER A O 1
ATOM 1296 N N . LYS A 1 175 ? 8.522 -2.926 -15.148 1.00 95.25 175 LYS A N 1
ATOM 1297 C CA . LYS A 1 175 ? 9.701 -2.132 -15.491 1.00 95.25 175 LYS A CA 1
ATOM 1298 C C . LYS A 1 175 ? 9.350 -0.658 -15.462 1.00 95.25 175 LYS A C 1
ATOM 1300 O O . LYS A 1 175 ? 8.322 -0.260 -15.998 1.00 95.25 175 LYS A O 1
ATOM 1305 N N . ASP A 1 176 ? 10.227 0.139 -14.874 1.00 93.06 176 ASP A N 1
ATOM 1306 C CA . ASP A 1 176 ? 10.044 1.583 -14.807 1.00 93.06 176 ASP A CA 1
ATOM 1307 C C . ASP A 1 176 ? 10.340 2.195 -16.185 1.00 93.06 176 ASP A C 1
ATOM 1309 O O . ASP A 1 176 ? 11.428 2.005 -16.745 1.00 93.06 176 ASP A O 1
ATOM 1313 N N . SER A 1 177 ? 9.364 2.918 -16.736 1.00 91.50 177 SER A N 1
ATOM 1314 C CA . SER A 1 177 ? 9.485 3.660 -17.999 1.00 91.50 177 SER A CA 1
ATOM 1315 C C . SER A 1 177 ? 9.678 5.161 -17.772 1.00 91.50 177 SER A C 1
ATOM 1317 O O . SER A 1 177 ? 10.239 5.855 -18.627 1.00 91.50 177 SER A O 1
ATOM 1319 N N . LYS A 1 178 ? 9.306 5.662 -16.588 1.00 89.69 178 LYS A N 1
ATOM 1320 C CA . LYS A 1 178 ? 9.557 7.033 -16.128 1.00 89.69 178 LYS A CA 1
ATOM 1321 C C . LYS A 1 178 ? 9.580 7.079 -14.608 1.00 89.69 178 LYS A C 1
ATOM 1323 O O . LYS A 1 178 ? 8.701 6.523 -13.961 1.00 89.69 178 LYS A O 1
ATOM 1328 N N . GLY A 1 179 ? 10.502 7.843 -14.030 1.00 87.81 179 GLY A N 1
ATOM 1329 C CA . GLY A 1 179 ? 10.632 7.852 -12.574 1.00 87.81 179 GLY A CA 1
ATOM 1330 C C . GLY A 1 179 ? 11.193 6.523 -12.058 1.00 87.81 179 GLY A C 1
ATOM 1331 O O . GLY A 1 179 ? 11.425 5.599 -12.832 1.00 87.81 179 GLY A O 1
ATOM 1332 N N . ALA A 1 180 ? 11.399 6.430 -10.751 1.00 88.25 180 ALA A N 1
ATOM 1333 C CA . ALA A 1 180 ? 11.724 5.179 -10.079 1.00 88.25 180 ALA A CA 1
ATOM 1334 C C . ALA A 1 180 ? 11.166 5.199 -8.655 1.00 88.25 180 ALA A C 1
ATOM 1336 O O . ALA A 1 180 ? 10.795 6.256 -8.135 1.00 88.25 180 ALA A O 1
ATOM 1337 N N . THR A 1 181 ? 11.142 4.036 -8.011 1.00 91.88 181 THR A N 1
ATOM 1338 C CA . THR A 1 181 ? 10.836 3.934 -6.582 1.00 91.88 181 THR A CA 1
ATOM 1339 C C . THR A 1 181 ? 12.118 3.866 -5.753 1.00 91.88 181 THR A C 1
ATOM 1341 O O . THR A 1 181 ? 13.129 3.298 -6.160 1.00 91.88 181 THR A O 1
ATOM 1344 N N . GLU A 1 182 ? 12.086 4.454 -4.559 1.00 91.56 182 GLU A N 1
ATOM 1345 C CA . GLU A 1 182 ? 13.179 4.385 -3.583 1.00 91.56 182 GLU A CA 1
ATOM 1346 C C . GLU A 1 182 ? 12.620 4.098 -2.186 1.00 91.56 182 GLU A C 1
ATOM 1348 O O . GLU A 1 182 ? 11.409 4.198 -1.961 1.00 91.56 182 GLU A O 1
ATOM 1353 N N . GLY A 1 183 ? 13.493 3.786 -1.221 1.00 92.69 183 GLY A N 1
ATOM 1354 C CA . GLY A 1 183 ? 13.089 3.601 0.177 1.00 92.69 183 GLY A CA 1
ATOM 1355 C C . GLY A 1 183 ? 12.225 4.768 0.668 1.00 92.69 183 GLY A C 1
ATOM 1356 O O . GLY A 1 183 ? 12.557 5.920 0.418 1.00 92.69 183 GLY A O 1
ATOM 1357 N N . GLY A 1 184 ? 11.099 4.479 1.320 1.00 94.69 184 GLY A N 1
ATOM 1358 C CA . GLY A 1 184 ? 10.051 5.462 1.639 1.00 94.69 184 GLY A CA 1
ATOM 1359 C C . GLY A 1 184 ? 8.860 5.441 0.672 1.00 94.69 184 GLY A C 1
ATOM 1360 O O . GLY A 1 184 ? 7.751 5.783 1.072 1.00 94.69 184 GLY A O 1
ATOM 1361 N N . SER A 1 185 ? 9.036 4.942 -0.557 1.00 96.88 185 SER A N 1
ATOM 1362 C CA . SER A 1 185 ? 7.916 4.686 -1.482 1.00 96.88 185 SER A CA 1
ATOM 1363 C C . SER A 1 185 ? 7.091 3.458 -1.090 1.00 96.88 185 SER A C 1
ATOM 1365 O O . SER A 1 185 ? 5.986 3.284 -1.602 1.00 96.88 185 SER A O 1
ATOM 1367 N N . SER A 1 186 ? 7.627 2.592 -0.223 1.00 98.38 186 SER A N 1
ATOM 1368 C CA . SER A 1 186 ? 6.965 1.382 0.271 1.00 98.38 186 SER A CA 1
ATOM 1369 C C . SER A 1 186 ? 5.539 1.668 0.726 1.00 98.38 186 SER A C 1
ATOM 1371 O O . SER A 1 186 ? 5.324 2.645 1.441 1.00 98.38 186 SER A O 1
ATOM 1373 N N . GLY A 1 187 ? 4.593 0.828 0.309 1.00 98.75 187 GLY A N 1
ATOM 1374 C CA . GLY A 1 187 ? 3.165 0.964 0.592 1.00 98.75 187 GLY A CA 1
ATOM 1375 C C . GLY A 1 187 ? 2.388 1.889 -0.345 1.00 98.75 187 GLY A C 1
ATOM 1376 O O . GLY A 1 187 ? 1.162 1.871 -0.312 1.00 98.75 187 GLY A O 1
ATOM 1377 N N . SER A 1 188 ? 3.055 2.660 -1.212 1.00 98.62 188 SER A N 1
ATOM 1378 C CA . SER A 1 188 ? 2.354 3.500 -2.193 1.00 98.62 188 SER A CA 1
ATOM 1379 C C . SER A 1 188 ? 1.460 2.661 -3.115 1.00 98.62 188 SER A C 1
ATOM 1381 O O . SER A 1 188 ? 1.948 1.678 -3.681 1.00 98.62 188 SER A O 1
ATOM 1383 N N . PRO A 1 189 ? 0.188 3.044 -3.312 1.00 98.69 189 PRO A N 1
ATOM 1384 C CA . PRO A 1 189 ? -0.672 2.409 -4.299 1.00 98.69 189 PRO A CA 1
ATOM 1385 C C . PRO A 1 189 ? -0.116 2.563 -5.718 1.00 98.69 189 PRO A C 1
ATOM 1387 O O . PRO A 1 189 ? 0.375 3.631 -6.089 1.00 98.69 189 PRO A O 1
ATOM 1390 N N . VAL A 1 190 ? -0.231 1.506 -6.519 1.00 98.56 190 VAL A N 1
ATOM 1391 C CA . VAL A 1 190 ? -0.004 1.550 -7.966 1.00 98.56 190 VAL A CA 1
ATOM 1392 C C . VAL A 1 190 ? -1.350 1.529 -8.688 1.00 98.56 190 VAL A C 1
ATOM 1394 O O . VAL A 1 190 ? -2.244 0.749 -8.345 1.00 98.56 190 VAL A O 1
ATOM 1397 N N . LEU A 1 191 ? -1.515 2.428 -9.656 1.00 98.31 191 LEU A N 1
ATOM 1398 C CA . LEU A 1 191 ? -2.780 2.706 -10.327 1.00 98.31 191 LEU A CA 1
ATOM 1399 C C . LEU A 1 191 ? -2.735 2.290 -11.796 1.00 98.31 191 LEU A C 1
ATOM 1401 O O . LEU A 1 191 ? -1.712 2.445 -12.465 1.00 98.31 191 LEU A O 1
ATOM 1405 N N . ASN A 1 192 ? -3.868 1.833 -12.322 1.00 96.00 192 ASN A N 1
ATOM 1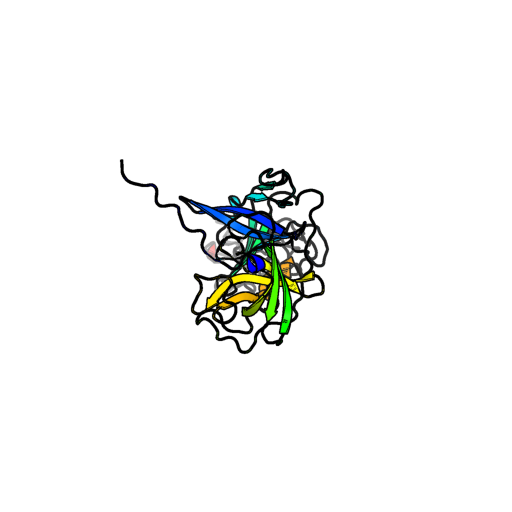406 C CA . ASN A 1 192 ? -4.057 1.665 -13.760 1.00 96.00 192 ASN A CA 1
ATOM 1407 C C . ASN A 1 192 ? -4.402 2.996 -14.463 1.00 96.00 192 ASN A C 1
ATOM 1409 O O . ASN A 1 192 ? -4.497 4.063 -13.850 1.00 96.00 192 ASN A O 1
ATOM 1413 N N . SER A 1 193 ? -4.632 2.930 -15.777 1.00 92.81 193 SER A N 1
ATOM 1414 C CA . SER A 1 193 ? -5.008 4.091 -16.605 1.00 92.81 193 SER A CA 1
ATOM 1415 C C . SER A 1 193 ? -6.356 4.736 -16.244 1.00 92.81 193 SER A C 1
ATOM 1417 O O . SER A 1 193 ? -6.625 5.859 -16.664 1.00 92.81 193 SER A O 1
ATOM 1419 N N . GLN A 1 194 ? -7.192 4.060 -15.450 1.00 91.94 194 GLN A N 1
ATOM 1420 C CA . GLN A 1 194 ? -8.469 4.567 -14.939 1.00 91.94 194 GLN A CA 1
ATOM 1421 C C . GLN A 1 194 ? -8.350 5.122 -13.508 1.00 91.94 194 GLN A C 1
ATOM 1423 O O . GLN A 1 194 ? -9.369 5.348 -12.854 1.00 91.94 194 GLN A O 1
ATOM 1428 N N . SER A 1 195 ? -7.123 5.308 -13.006 1.00 91.94 195 SER A N 1
ATOM 1429 C CA . SER A 1 195 ? -6.838 5.735 -11.629 1.00 91.94 195 SER A CA 1
ATOM 1430 C C . SER A 1 195 ? -7.428 4.793 -10.571 1.00 91.94 195 SER A C 1
ATOM 1432 O O . SER A 1 195 ? -7.849 5.233 -9.501 1.00 91.94 195 SER A O 1
ATOM 1434 N N . LYS A 1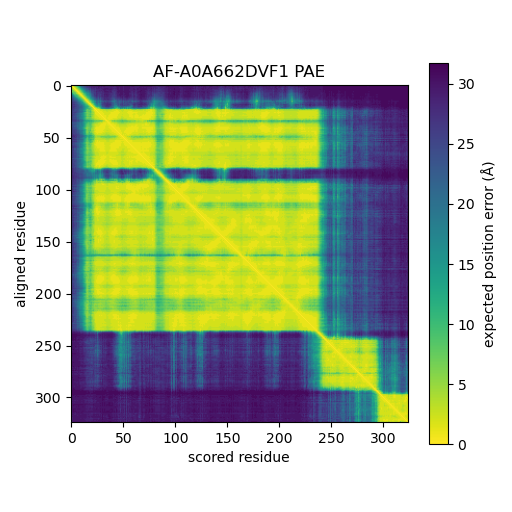 196 ? -7.477 3.488 -10.871 1.00 96.56 196 LYS A N 1
ATOM 1435 C CA . LYS A 1 196 ? -7.873 2.443 -9.922 1.00 96.56 196 LYS A CA 1
ATOM 1436 C C . LYS A 1 196 ? -6.645 1.731 -9.376 1.00 96.56 196 LYS A C 1
ATOM 1438 O O . LYS A 1 196 ? -5.760 1.367 -10.148 1.00 96.56 196 LYS A O 1
ATOM 1443 N N . VAL A 1 197 ? -6.615 1.515 -8.063 1.00 98.69 197 VAL A N 1
ATOM 1444 C CA . VAL A 1 197 ? -5.593 0.709 -7.386 1.00 98.69 197 VAL A CA 1
ATOM 1445 C C . VAL A 1 197 ? -5.610 -0.712 -7.939 1.00 98.69 197 VAL A C 1
ATOM 1447 O O . VAL A 1 197 ? -6.661 -1.352 -7.960 1.00 98.69 197 VAL A O 1
ATOM 1450 N N . VAL A 1 198 ? -4.434 -1.190 -8.350 1.00 98.69 198 VAL A N 1
ATOM 1451 C CA . VAL A 1 198 ? -4.183 -2.592 -8.731 1.00 98.69 198 VAL A CA 1
ATOM 1452 C C . VAL A 1 198 ? -3.187 -3.286 -7.795 1.00 98.69 198 VAL A C 1
ATOM 1454 O O . VAL A 1 198 ? -2.983 -4.493 -7.899 1.00 98.69 198 VAL A O 1
ATOM 1457 N N . GLY A 1 199 ? -2.572 -2.547 -6.868 1.00 98.69 199 GLY A N 1
ATOM 1458 C CA . GLY A 1 199 ? -1.616 -3.069 -5.893 1.00 98.69 199 GLY A CA 1
ATOM 1459 C C . GLY A 1 199 ? -0.959 -1.979 -5.050 1.00 98.69 199 GLY A C 1
ATOM 1460 O O . GLY A 1 199 ? -1.317 -0.803 -5.151 1.00 98.69 199 GLY A O 1
ATOM 1461 N N . GLN A 1 200 ? 0.032 -2.362 -4.249 1.00 98.75 200 GLN A N 1
ATOM 1462 C CA . GLN A 1 200 ? 0.834 -1.466 -3.407 1.00 98.75 200 GLN A CA 1
ATOM 1463 C C . GLN A 1 200 ? 2.319 -1.848 -3.420 1.00 98.75 200 GLN A C 1
ATOM 1465 O O . GLN A 1 200 ? 2.644 -3.036 -3.479 1.00 98.75 200 GLN A O 1
ATOM 1470 N N . LEU A 1 201 ? 3.222 -0.863 -3.292 1.00 98.75 201 LEU A N 1
ATOM 1471 C CA . LEU A 1 201 ? 4.664 -1.122 -3.369 1.00 98.75 201 LEU A CA 1
ATOM 1472 C C . LEU A 1 201 ? 5.145 -2.002 -2.227 1.00 98.75 201 LEU A C 1
ATOM 1474 O O . LEU A 1 201 ? 5.069 -1.607 -1.061 1.00 98.75 201 LEU A O 1
ATOM 1478 N N . SER A 1 202 ? 5.822 -3.082 -2.582 1.00 98.12 202 SER A N 1
ATOM 1479 C CA . SER A 1 202 ? 6.612 -3.861 -1.632 1.00 98.12 202 SER A CA 1
ATOM 1480 C C . SER A 1 202 ? 8.101 -3.603 -1.764 1.00 98.12 202 SER A C 1
ATOM 1482 O O . SER A 1 202 ? 8.824 -3.596 -0.768 1.00 98.12 202 SER A O 1
ATOM 1484 N N . GLY A 1 203 ? 8.575 -3.342 -2.982 1.00 95.69 203 GLY A N 1
ATOM 1485 C CA . GLY A 1 203 ? 9.957 -2.953 -3.222 1.00 95.69 203 GLY A CA 1
ATOM 1486 C C . GLY A 1 203 ? 10.403 -3.255 -4.642 1.00 95.69 203 GLY A C 1
ATOM 1487 O O . GLY A 1 203 ? 9.657 -3.059 -5.596 1.00 95.69 203 GLY A O 1
ATOM 1488 N N . ALA A 1 204 ? 11.637 -3.733 -4.773 1.00 94.69 204 ALA A N 1
ATOM 1489 C CA . ALA A 1 204 ? 12.239 -4.065 -6.054 1.00 94.69 204 ALA A CA 1
ATOM 1490 C C . ALA A 1 204 ? 12.905 -5.445 -6.017 1.00 94.69 204 ALA A C 1
ATOM 1492 O O . ALA A 1 204 ? 13.400 -5.892 -4.981 1.00 94.69 204 ALA A O 1
ATOM 1493 N N . CYS A 1 205 ? 12.933 -6.109 -7.168 1.00 94.44 205 CYS A N 1
ATOM 1494 C CA . CYS A 1 205 ? 13.567 -7.405 -7.381 1.00 94.44 205 CYS A CA 1
ATOM 1495 C C . CYS A 1 205 ? 14.532 -7.300 -8.562 1.00 94.44 205 CYS A C 1
ATOM 1497 O O . CYS A 1 205 ? 14.159 -6.792 -9.613 1.00 94.44 205 CYS A O 1
ATOM 1499 N N . GLY A 1 206 ? 15.775 -7.754 -8.409 1.00 92.81 206 GLY A N 1
ATOM 1500 C CA . GLY A 1 206 ? 16.778 -7.592 -9.457 1.00 92.81 206 GLY A CA 1
ATOM 1501 C C . GLY A 1 206 ? 18.204 -7.813 -8.986 1.00 92.81 206 GLY A C 1
ATOM 1502 O O . GLY A 1 206 ? 18.451 -8.213 -7.847 1.00 92.81 206 GLY A O 1
ATOM 1503 N N . TYR A 1 207 ? 19.149 -7.533 -9.879 1.00 90.88 207 TYR A N 1
ATOM 1504 C CA . TYR A 1 207 ? 20.579 -7.749 -9.640 1.00 90.88 207 TYR A CA 1
ATOM 1505 C C . TYR A 1 207 ? 21.352 -6.458 -9.345 1.00 90.88 207 TYR A C 1
ATOM 1507 O O . TYR A 1 207 ? 22.483 -6.530 -8.865 1.00 90.88 207 TYR A O 1
ATOM 1515 N N . ASN A 1 208 ? 20.756 -5.287 -9.598 1.00 90.69 208 ASN A N 1
ATOM 1516 C CA . ASN A 1 208 ? 21.403 -3.986 -9.435 1.00 90.69 208 ASN A CA 1
ATOM 1517 C C . ASN A 1 208 ? 20.546 -3.019 -8.600 1.00 90.69 208 ASN A C 1
ATOM 1519 O O . ASN A 1 208 ? 20.354 -1.861 -8.957 1.00 90.69 208 ASN A O 1
ATOM 1523 N N . LEU A 1 209 ? 20.038 -3.482 -7.453 1.00 88.12 209 LEU A N 1
ATOM 1524 C CA . LEU A 1 209 ? 19.134 -2.709 -6.581 1.00 88.12 209 LEU A CA 1
ATOM 1525 C C . LEU A 1 209 ? 19.745 -1.408 -6.014 1.00 88.12 209 LEU A C 1
ATOM 1527 O O . LEU A 1 209 ? 19.041 -0.600 -5.418 1.00 88.12 209 LEU A O 1
ATOM 1531 N N . GLY A 1 210 ? 21.059 -1.204 -6.162 1.00 86.25 210 GLY A N 1
ATOM 1532 C CA . GLY A 1 210 ? 21.738 0.042 -5.792 1.00 86.25 210 GLY A CA 1
ATOM 1533 C C . GLY A 1 210 ? 21.614 1.162 -6.833 1.00 86.25 210 GLY A C 1
ATOM 1534 O O . GLY A 1 210 ? 21.944 2.308 -6.515 1.00 86.25 210 GLY A O 1
ATOM 1535 N N . ASP A 1 211 ? 21.159 0.837 -8.044 1.00 88.00 211 ASP A N 1
ATOM 1536 C CA . ASP A 1 211 ? 20.827 1.772 -9.116 1.00 88.00 211 ASP A CA 1
ATOM 1537 C C . ASP A 1 211 ? 19.345 1.618 -9.472 1.00 88.00 211 ASP A C 1
ATOM 1539 O O . ASP A 1 211 ? 18.953 0.785 -10.289 1.00 88.00 211 ASP A O 1
ATOM 1543 N N . VAL A 1 212 ? 18.503 2.423 -8.827 1.00 83.81 212 VAL A N 1
ATOM 1544 C CA . VAL A 1 212 ? 17.042 2.368 -9.000 1.00 83.81 212 VAL A CA 1
ATOM 1545 C C . VAL A 1 212 ? 16.591 2.716 -10.421 1.00 83.81 212 VAL A C 1
ATOM 1547 O O . VAL A 1 212 ? 15.466 2.416 -10.790 1.00 83.81 212 VAL A O 1
ATOM 1550 N N . CYS A 1 213 ? 17.467 3.310 -11.239 1.00 83.19 213 CYS A N 1
ATOM 1551 C CA . CYS A 1 213 ? 17.181 3.642 -12.634 1.00 83.19 213 CYS A CA 1
ATOM 1552 C C . CYS A 1 213 ? 17.511 2.490 -13.604 1.00 83.19 213 CYS A C 1
ATOM 1554 O O . CYS A 1 213 ? 17.259 2.611 -14.804 1.00 83.19 213 CYS A O 1
ATOM 1556 N N . ASP A 1 214 ? 18.103 1.389 -13.126 1.00 88.81 214 ASP A N 1
ATOM 1557 C CA . ASP A 1 214 ? 18.442 0.226 -13.951 1.00 88.81 214 ASP A CA 1
ATOM 1558 C C . ASP A 1 214 ? 17.234 -0.708 -14.128 1.00 88.81 214 ASP A C 1
ATOM 1560 O O . ASP A 1 214 ? 17.196 -1.826 -13.609 1.00 88.81 214 ASP A O 1
ATOM 1564 N N . SER A 1 215 ? 16.237 -0.257 -14.894 1.00 87.00 215 SER A N 1
ATOM 1565 C CA . SER A 1 215 ? 15.020 -1.029 -15.201 1.00 87.00 215 SER A CA 1
ATOM 1566 C C . SER A 1 215 ? 15.257 -2.247 -16.109 1.00 87.00 215 SER A C 1
ATOM 1568 O O . SER A 1 215 ? 14.344 -3.039 -16.350 1.00 87.00 215 SER A O 1
ATOM 1570 N N . ASN A 1 216 ? 16.485 -2.442 -16.605 1.00 87.69 216 ASN A N 1
ATOM 1571 C CA . ASN A 1 216 ? 16.866 -3.664 -17.315 1.00 87.69 216 ASN A CA 1
ATOM 1572 C C . ASN A 1 216 ? 17.238 -4.786 -16.344 1.00 87.69 216 ASN A C 1
ATOM 1574 O O . ASN A 1 216 ? 16.938 -5.950 -16.611 1.00 87.69 216 ASN A O 1
ATOM 1578 N N . SER A 1 217 ? 17.903 -4.438 -15.240 1.00 91.00 217 SER A N 1
ATOM 1579 C CA . SER A 1 217 ? 18.363 -5.396 -14.230 1.00 91.00 217 SER A CA 1
ATOM 1580 C C . SER A 1 217 ? 17.424 -5.510 -13.030 1.00 91.00 217 SER A C 1
ATOM 1582 O O . SER A 1 217 ? 17.580 -6.445 -12.239 1.00 91.00 217 SER A O 1
ATOM 1584 N N . ASN A 1 218 ? 16.491 -4.566 -12.881 1.00 92.69 218 ASN A N 1
ATOM 1585 C CA . ASN A 1 218 ? 15.561 -4.468 -11.764 1.00 92.69 218 ASN A CA 1
ATOM 1586 C C . ASN A 1 218 ? 14.107 -4.411 -12.244 1.00 92.69 218 ASN A C 1
ATOM 1588 O O . ASN A 1 218 ? 13.790 -3.866 -13.298 1.00 92.69 218 ASN A O 1
ATOM 1592 N N . SER A 1 219 ? 13.215 -4.939 -11.419 1.00 95.75 219 SER A N 1
ATOM 1593 C CA . SER A 1 219 ? 11.770 -4.784 -11.519 1.00 95.75 219 SER A CA 1
ATOM 1594 C C . SER A 1 219 ? 11.250 -4.114 -10.258 1.00 95.75 219 SER A C 1
ATOM 1596 O O . SER A 1 219 ? 11.663 -4.476 -9.153 1.00 95.75 219 SER A O 1
ATOM 1598 N N . THR A 1 220 ? 10.319 -3.185 -10.427 1.00 96.62 220 THR A N 1
ATOM 1599 C CA . THR A 1 220 ? 9.448 -2.708 -9.350 1.00 96.62 220 THR A CA 1
ATOM 1600 C C . THR A 1 220 ? 8.412 -3.794 -9.071 1.00 96.62 220 THR A C 1
ATOM 1602 O O . THR A 1 220 ? 7.902 -4.417 -10.008 1.00 96.62 220 THR A O 1
ATOM 1605 N N . VAL A 1 221 ? 8.173 -4.085 -7.791 1.00 98.12 221 VAL A N 1
ATOM 1606 C CA . VAL A 1 221 ? 7.307 -5.186 -7.367 1.00 98.12 221 VAL A CA 1
ATOM 1607 C C . VAL A 1 221 ? 6.248 -4.700 -6.386 1.00 98.12 221 VAL A C 1
ATOM 1609 O O . VAL A 1 221 ? 6.562 -4.164 -5.317 1.00 98.12 221 VAL A O 1
ATOM 1612 N N . ASP A 1 222 ? 4.996 -4.954 -6.748 1.00 98.75 222 ASP A N 1
ATOM 1613 C CA . ASP A 1 222 ? 3.813 -4.635 -5.957 1.00 98.75 222 ASP A CA 1
ATOM 1614 C C . ASP A 1 222 ? 3.093 -5.913 -5.514 1.00 98.75 222 ASP A C 1
ATOM 1616 O O . ASP A 1 222 ? 3.033 -6.896 -6.263 1.00 98.75 222 ASP A O 1
ATOM 1620 N N . GLY A 1 223 ? 2.503 -5.894 -4.318 1.00 98.44 223 GLY A N 1
ATOM 1621 C CA . GLY A 1 223 ? 1.485 -6.880 -3.960 1.00 98.44 223 GLY A CA 1
ATOM 1622 C C . GLY A 1 223 ? 0.248 -6.668 -4.834 1.00 98.44 223 GLY A C 1
ATOM 1623 O O . GLY A 1 223 ? -0.225 -5.541 -4.976 1.00 98.44 223 GLY A O 1
ATOM 1624 N N . ALA A 1 224 ? -0.267 -7.728 -5.456 1.00 98.62 224 ALA A N 1
ATOM 1625 C CA . ALA A 1 224 ? -1.401 -7.623 -6.371 1.00 98.62 224 ALA A CA 1
ATOM 1626 C C . ALA A 1 224 ? -2.717 -7.472 -5.595 1.00 98.62 224 ALA A C 1
ATOM 1628 O O . ALA A 1 224 ? -3.115 -8.401 -4.890 1.00 98.62 224 ALA A O 1
ATOM 1629 N N . PHE A 1 225 ? -3.426 -6.351 -5.772 1.00 98.56 225 PHE A N 1
ATOM 1630 C CA . PHE A 1 225 ? -4.695 -6.090 -5.081 1.00 98.56 225 PHE A CA 1
ATOM 1631 C C . PHE A 1 225 ? -5.724 -7.183 -5.354 1.00 98.56 225 PHE A C 1
ATOM 1633 O O . PHE A 1 225 ? -6.320 -7.702 -4.420 1.00 98.56 225 PHE A O 1
ATOM 1640 N N . ALA A 1 226 ? -5.853 -7.625 -6.608 1.00 97.75 226 ALA A N 1
ATOM 1641 C CA . ALA A 1 226 ? -6.732 -8.735 -6.976 1.00 97.75 226 ALA A CA 1
ATOM 1642 C C . ALA A 1 226 ? -6.454 -10.026 -6.177 1.00 97.75 226 ALA A C 1
ATOM 1644 O O . ALA A 1 226 ? -7.386 -10.748 -5.835 1.00 97.75 226 ALA A O 1
ATOM 1645 N N . ALA A 1 227 ? -5.191 -10.300 -5.832 1.00 97.38 227 ALA A N 1
ATOM 1646 C CA . ALA A 1 227 ? -4.811 -11.529 -5.144 1.00 97.38 227 ALA A CA 1
ATOM 1647 C C . ALA A 1 227 ? -5.146 -11.519 -3.648 1.00 97.38 227 ALA A C 1
ATOM 1649 O O . ALA A 1 227 ? -5.463 -12.571 -3.098 1.00 97.38 227 ALA A O 1
ATOM 1650 N N . TYR A 1 228 ? -5.069 -10.359 -2.991 1.00 97.25 228 TYR A N 1
ATOM 1651 C CA . TYR A 1 228 ? -5.450 -10.223 -1.581 1.00 97.25 228 TYR A CA 1
ATOM 1652 C C . TYR A 1 228 ? -6.831 -9.594 -1.379 1.00 97.25 228 TYR A C 1
ATOM 1654 O O . TYR A 1 228 ? -7.264 -9.438 -0.240 1.00 97.25 228 TYR A O 1
ATOM 1662 N N . TYR A 1 229 ? -7.550 -9.258 -2.452 1.00 96.31 229 TYR A N 1
ATOM 1663 C CA . TYR A 1 229 ? -8.880 -8.667 -2.365 1.00 96.31 229 TYR A CA 1
ATOM 1664 C C . TYR A 1 229 ? -9.852 -9.468 -1.488 1.00 96.31 229 TYR A C 1
ATOM 1666 O O . TYR A 1 229 ? -10.506 -8.834 -0.666 1.00 96.31 229 TYR A O 1
ATOM 1674 N N . PRO A 1 230 ? -9.925 -10.817 -1.547 1.00 92.50 230 PRO A N 1
ATOM 1675 C CA . PRO A 1 230 ? -10.829 -11.573 -0.675 1.00 92.50 230 PRO A CA 1
ATOM 1676 C C . PRO A 1 230 ? -10.636 -11.289 0.821 1.00 92.50 230 PRO A C 1
ATOM 1678 O O . PRO A 1 230 ? -11.587 -11.355 1.587 1.00 92.50 230 PRO A O 1
ATOM 1681 N N . GLU A 1 231 ? -9.419 -10.932 1.241 1.00 92.75 231 GLU A N 1
ATOM 1682 C CA . GLU A 1 231 ? -9.105 -10.612 2.635 1.00 92.75 231 GLU A CA 1
ATOM 1683 C C . GLU A 1 231 ? -9.537 -9.199 3.060 1.00 92.75 231 GLU A C 1
ATOM 1685 O O . GLU A 1 231 ? -9.624 -8.928 4.257 1.00 92.75 231 GLU A O 1
ATOM 1690 N N . VAL A 1 232 ? -9.765 -8.293 2.102 1.00 94.69 232 VAL A N 1
ATOM 1691 C CA . VAL A 1 232 ? -10.175 -6.898 2.346 1.00 94.69 232 VAL A CA 1
ATOM 1692 C C . VAL A 1 232 ? -11.576 -6.575 1.821 1.00 94.69 232 VAL A C 1
ATOM 1694 O O . VAL A 1 232 ? -12.112 -5.511 2.126 1.00 94.69 232 VAL A O 1
ATOM 1697 N N . ALA A 1 233 ? -12.183 -7.490 1.064 1.00 90.00 233 ALA A N 1
ATOM 1698 C CA . ALA A 1 233 ? -13.532 -7.381 0.526 1.00 90.00 233 ALA A CA 1
ATOM 1699 C C . ALA A 1 233 ? -14.602 -7.106 1.599 1.00 90.00 233 ALA A C 1
ATOM 1701 O O . ALA A 1 233 ? -15.454 -6.263 1.318 1.00 90.00 233 ALA A O 1
ATOM 1702 N N . PRO A 1 234 ? -14.540 -7.684 2.821 1.00 87.69 234 PRO A N 1
ATOM 1703 C CA . PRO A 1 234 ? -15.490 -7.339 3.883 1.00 87.69 234 PRO A CA 1
ATOM 1704 C C . PRO A 1 234 ? -15.500 -5.847 4.239 1.00 87.69 234 PRO A C 1
ATOM 1706 O O . PRO A 1 234 ? -16.526 -5.319 4.631 1.00 87.69 234 PRO A O 1
ATOM 1709 N N . TYR A 1 235 ? -14.385 -5.135 4.044 1.00 88.69 235 TYR A N 1
ATOM 1710 C CA . TYR A 1 235 ? -14.270 -3.712 4.385 1.00 88.69 235 TYR A CA 1
ATOM 1711 C C . TYR A 1 235 ? -14.462 -2.783 3.181 1.00 88.69 235 TYR A C 1
ATOM 1713 O O . TYR A 1 235 ? -14.916 -1.653 3.333 1.00 88.69 235 TYR A O 1
ATOM 1721 N N . LEU A 1 236 ? -14.069 -3.227 1.981 1.00 90.25 236 LEU A N 1
ATOM 1722 C CA . LEU A 1 236 ? -14.038 -2.378 0.784 1.00 90.25 236 LEU A CA 1
ATOM 1723 C C . LEU A 1 236 ? -15.143 -2.700 -0.229 1.00 90.25 236 LEU A C 1
ATOM 1725 O O . LEU A 1 236 ? -15.614 -1.795 -0.908 1.00 90.25 236 LEU A O 1
ATOM 1729 N N . GLY A 1 237 ? -15.529 -3.967 -0.358 1.00 72.69 237 GLY A N 1
ATOM 1730 C CA . GLY A 1 237 ? -16.200 -4.561 -1.519 1.00 72.69 237 GLY A CA 1
ATOM 1731 C C . GLY A 1 237 ? -17.719 -4.650 -1.478 1.00 72.69 237 GLY A C 1
ATOM 1732 O O . GLY A 1 237 ? -18.272 -5.574 -2.067 1.00 72.69 237 GLY A O 1
ATOM 1733 N N . GLY A 1 238 ? -18.386 -3.792 -0.706 1.00 57.53 238 GLY A N 1
ATOM 1734 C CA . GLY A 1 238 ? -19.850 -3.807 -0.616 1.00 57.53 238 GLY A CA 1
ATOM 1735 C C . GLY A 1 238 ? -20.446 -4.994 0.156 1.00 57.53 238 GLY A C 1
ATOM 1736 O O . GLY A 1 238 ? -21.666 -5.083 0.250 1.00 57.53 238 GLY A O 1
ATOM 1737 N N . GLY A 1 239 ? -19.615 -5.861 0.753 1.00 44.75 239 GLY A N 1
ATOM 1738 C CA . GLY A 1 239 ? -20.016 -6.814 1.803 1.00 44.75 239 GLY A CA 1
ATOM 1739 C C . GLY A 1 239 ? -20.026 -6.205 3.212 1.00 44.75 239 GLY A C 1
ATOM 1740 O O . GLY A 1 239 ? -20.677 -6.732 4.099 1.00 44.75 239 GLY A O 1
ATOM 1741 N N . GLY A 1 240 ? -19.370 -5.056 3.390 1.00 44.50 240 GLY A N 1
ATOM 1742 C CA . GLY A 1 240 ? -19.480 -4.204 4.571 1.00 44.50 240 GLY A CA 1
ATOM 1743 C C . GLY A 1 240 ? -20.109 -2.882 4.172 1.00 44.50 240 GLY A C 1
ATOM 1744 O O . GLY A 1 240 ? -19.429 -1.871 4.007 1.00 44.50 240 GLY A O 1
ATOM 1745 N N . SER A 1 241 ? -21.420 -2.885 3.950 1.00 42.69 241 SER A N 1
ATOM 1746 C CA . SER A 1 241 ? -22.191 -1.660 3.747 1.00 42.69 241 SER A CA 1
ATOM 1747 C C . SER A 1 241 ? -22.294 -0.893 5.062 1.00 42.69 241 SER A C 1
ATOM 1749 O O . SER A 1 241 ? -23.382 -0.863 5.613 1.00 42.69 241 SER A O 1
ATOM 1751 N N . GLY A 1 242 ? -21.214 -0.308 5.600 1.00 48.84 242 GLY A N 1
ATOM 1752 C CA . GLY A 1 242 ? -21.294 0.511 6.823 1.00 48.84 242 GLY A CA 1
ATOM 1753 C C . GLY A 1 242 ? -22.196 -0.106 7.898 1.00 48.84 242 GLY A C 1
ATOM 1754 O O . GLY A 1 242 ? -22.979 0.598 8.532 1.00 48.84 242 GLY A O 1
ATOM 1755 N N . CYS A 1 243 ? -22.171 -1.432 7.980 1.00 53.88 243 CYS A N 1
ATOM 1756 C CA . CYS A 1 243 ? -23.133 -2.191 8.730 1.00 53.88 243 CYS A CA 1
ATOM 1757 C C . CYS A 1 243 ? -22.492 -2.359 10.093 1.00 53.88 243 CYS A C 1
ATOM 1759 O O . CYS A 1 243 ? -21.608 -3.185 10.289 1.00 53.88 243 CYS A O 1
ATOM 1761 N N . THR A 1 244 ? -22.839 -1.433 10.976 1.00 58.69 244 THR A N 1
ATOM 1762 C CA . THR A 1 244 ? -22.637 -1.565 12.414 1.00 58.69 244 THR A CA 1
ATOM 1763 C C . THR A 1 244 ? -23.861 -2.256 13.010 1.00 58.69 244 THR A C 1
ATOM 1765 O O . THR A 1 244 ? -24.359 -1.781 14.027 1.00 58.69 244 THR A O 1
ATOM 1768 N N . ASP A 1 245 ? -24.440 -3.227 12.295 1.00 70.62 245 ASP A N 1
ATOM 1769 C CA . ASP A 1 245 ? -25.548 -4.015 12.833 1.00 70.62 245 ASP A CA 1
ATOM 1770 C C . ASP A 1 245 ? -24.905 -4.914 13.887 1.00 70.62 245 ASP A C 1
ATOM 1772 O O . ASP A 1 245 ? -24.076 -5.779 13.592 1.00 70.62 245 ASP A O 1
ATOM 1776 N N . ASP A 1 246 ? -25.112 -4.409 15.091 1.00 77.06 246 ASP A N 1
ATOM 1777 C CA . ASP A 1 246 ? -24.874 -4.934 16.423 1.00 77.06 246 ASP A CA 1
ATOM 1778 C C . ASP A 1 246 ? -26.250 -4.714 17.068 1.00 77.06 246 ASP A C 1
ATOM 1780 O O . ASP A 1 246 ? -26.484 -3.745 17.802 1.00 77.06 246 ASP A O 1
ATOM 1784 N N . LEU A 1 247 ? -27.244 -5.432 16.536 1.00 82.38 247 LEU A N 1
ATOM 1785 C CA . LEU A 1 247 ? -28.671 -5.169 16.739 1.00 82.38 247 LEU A CA 1
ATOM 1786 C C . LEU A 1 247 ? -29.090 -5.527 18.170 1.00 82.38 247 LEU A C 1
ATOM 1788 O O . LEU A 1 247 ? -30.033 -4.927 18.705 1.00 82.38 247 LEU A O 1
ATOM 1792 N N . ASP A 1 248 ? -28.366 -6.440 18.804 1.00 78.56 248 ASP A N 1
ATOM 1793 C CA . ASP A 1 248 ? -28.503 -6.792 20.212 1.00 78.56 248 ASP A CA 1
ATOM 1794 C C . ASP A 1 248 ? -27.583 -5.994 21.166 1.00 78.56 248 ASP A C 1
ATOM 1796 O O . ASP A 1 248 ? -27.780 -6.050 22.387 1.00 78.56 248 ASP A O 1
ATOM 1800 N N . GLU A 1 249 ? -26.684 -5.166 20.623 1.00 86.50 249 GLU A N 1
ATOM 1801 C CA . GLU A 1 249 ? -25.733 -4.297 21.328 1.00 86.50 249 GLU A CA 1
ATOM 1802 C C . GLU A 1 249 ? -24.704 -5.055 22.202 1.00 86.50 249 GLU A C 1
ATOM 1804 O O . GLU A 1 249 ? -24.299 -4.563 23.271 1.00 86.50 249 GLU A O 1
ATOM 1809 N N . ASP A 1 250 ? -24.271 -6.246 21.783 1.00 82.31 250 ASP A N 1
ATOM 1810 C CA . ASP A 1 250 ? -23.239 -7.054 22.445 1.00 82.31 250 ASP A CA 1
ATOM 1811 C C . ASP A 1 250 ? -21.791 -6.650 22.121 1.00 82.31 250 ASP A C 1
ATOM 1813 O O . ASP A 1 250 ? -20.850 -6.990 22.860 1.00 82.31 250 ASP A O 1
ATOM 1817 N N . GLY A 1 251 ? -21.619 -5.801 21.107 1.00 84.75 251 GLY A N 1
ATOM 1818 C CA . GLY A 1 251 ? -20.336 -5.252 20.684 1.00 84.75 251 GLY A CA 1
ATOM 1819 C C . GLY A 1 251 ? -19.598 -6.089 19.641 1.00 84.75 251 GLY A C 1
ATOM 1820 O O . GLY A 1 251 ? -18.449 -5.752 19.312 1.00 84.75 251 GLY A O 1
ATOM 1821 N N . TYR A 1 252 ? -20.226 -7.139 19.125 1.00 85.75 252 TYR A N 1
ATOM 1822 C CA . TYR A 1 252 ? -19.835 -7.845 17.916 1.00 85.75 252 TYR A CA 1
ATOM 1823 C C . TYR A 1 252 ? -20.659 -7.336 16.729 1.00 85.75 252 TYR A C 1
ATOM 1825 O O . TYR A 1 252 ? -21.568 -6.532 16.863 1.00 85.75 252 TYR A O 1
ATOM 1833 N N . ILE A 1 253 ? -20.203 -7.653 15.521 1.00 85.50 253 ILE A N 1
ATOM 1834 C CA . ILE A 1 253 ? -20.859 -7.213 14.286 1.00 85.50 253 ILE A CA 1
ATOM 1835 C C . ILE A 1 253 ? -21.404 -8.468 13.621 1.00 85.50 253 ILE A C 1
ATOM 1837 O O . ILE A 1 253 ? -20.660 -9.448 13.512 1.00 85.50 253 ILE A O 1
ATOM 1841 N N . SER A 1 254 ? -22.629 -8.395 13.111 1.00 85.56 254 SER A N 1
ATOM 1842 C CA . SER A 1 254 ? -23.293 -9.495 12.414 1.00 85.56 254 SER A CA 1
ATOM 1843 C C . SER A 1 254 ? -22.433 -10.157 11.326 1.00 85.56 254 SER A C 1
ATOM 1845 O O . SER A 1 254 ? -21.782 -9.485 10.510 1.00 85.56 254 SER A O 1
ATOM 1847 N N . GLU A 1 255 ? -22.509 -11.485 11.220 1.00 84.62 255 GLU A N 1
ATOM 1848 C CA . GLU A 1 255 ? -21.901 -12.311 10.168 1.00 84.62 255 GLU A CA 1
ATOM 1849 C C . GLU A 1 255 ? -22.433 -11.901 8.789 1.00 84.62 255 GLU A C 1
ATOM 1851 O O . GLU A 1 255 ? -21.682 -11.837 7.809 1.00 84.62 255 GLU A O 1
ATOM 1856 N N . ALA A 1 256 ? -23.711 -11.506 8.708 1.00 75.75 256 ALA A N 1
ATOM 1857 C CA . ALA A 1 256 ? -24.313 -10.968 7.486 1.00 75.75 256 ALA A CA 1
ATOM 1858 C C . ALA A 1 256 ? -23.588 -9.706 6.982 1.00 75.75 256 ALA A C 1
ATOM 1860 O O . ALA A 1 256 ? -23.639 -9.385 5.790 1.00 75.75 256 ALA A O 1
ATOM 1861 N N . CYS A 1 257 ? -22.886 -9.024 7.885 1.00 70.50 257 CYS A N 1
ATOM 1862 C CA . CYS A 1 257 ? -22.094 -7.828 7.647 1.00 70.50 257 CYS A CA 1
ATOM 1863 C C . CYS A 1 257 ? -20.579 -8.082 7.675 1.00 70.50 257 CYS A C 1
ATOM 1865 O O . CYS A 1 257 ? -19.783 -7.138 7.647 1.00 70.50 257 CYS A O 1
ATOM 1867 N N . GLY A 1 258 ? -20.175 -9.355 7.661 1.00 70.44 258 GLY A N 1
ATOM 1868 C CA . GLY A 1 258 ? -18.782 -9.789 7.659 1.00 70.44 258 GLY A CA 1
ATOM 1869 C C . GLY A 1 258 ? -18.070 -9.606 8.998 1.00 70.44 258 GLY A C 1
ATOM 1870 O O . GLY A 1 258 ? -16.835 -9.596 9.007 1.00 70.44 258 GLY A O 1
ATOM 1871 N N . GLY A 1 259 ? -18.822 -9.406 10.084 1.00 81.69 259 GLY A N 1
ATOM 1872 C CA . GLY A 1 259 ? -18.322 -9.547 11.445 1.00 81.69 259 GLY A CA 1
ATOM 1873 C C . GLY A 1 259 ? -18.366 -11.002 11.919 1.00 81.69 259 GLY A C 1
ATOM 1874 O O . GLY A 1 259 ? -18.500 -11.913 11.102 1.00 81.69 259 GLY A O 1
ATOM 1875 N N . ASP A 1 260 ? -18.175 -11.206 13.220 1.00 88.81 260 ASP A N 1
ATOM 1876 C CA . ASP A 1 260 ? -17.983 -12.534 13.812 1.00 88.81 260 ASP A CA 1
ATOM 1877 C C . ASP A 1 260 ? -19.209 -13.028 14.621 1.00 88.81 260 ASP A C 1
ATOM 1879 O O . ASP A 1 260 ? -19.141 -14.117 15.182 1.00 88.81 260 ASP A O 1
ATOM 1883 N N . ASP A 1 261 ? -20.300 -12.257 14.707 1.00 89.50 261 ASP A N 1
ATOM 1884 C CA . ASP A 1 261 ? -21.526 -12.642 15.430 1.00 89.50 261 ASP A CA 1
ATOM 1885 C C . ASP A 1 261 ? -22.505 -13.411 14.519 1.00 89.50 261 ASP A C 1
ATOM 1887 O O . ASP A 1 261 ? -22.880 -12.955 13.439 1.00 89.50 261 ASP A O 1
ATOM 1891 N N . CYS A 1 262 ? -22.890 -14.609 14.945 1.00 91.56 262 CYS A N 1
ATOM 1892 C CA . CYS A 1 262 ? -23.683 -15.557 14.175 1.00 91.56 262 CYS A CA 1
ATOM 1893 C C . CYS A 1 262 ? -25.201 -15.422 14.390 1.00 91.56 262 CYS A C 1
ATOM 1895 O O . CYS A 1 262 ? -25.956 -15.958 13.572 1.00 91.56 262 CYS A O 1
ATOM 1897 N N . ASP A 1 263 ? -25.657 -14.692 15.416 1.00 89.94 263 ASP A N 1
ATOM 1898 C CA . ASP A 1 263 ? -27.070 -14.360 15.627 1.00 89.94 263 ASP A CA 1
ATOM 1899 C C . ASP A 1 263 ? -27.263 -12.974 16.268 1.00 89.94 263 ASP A C 1
ATOM 1901 O O . ASP A 1 263 ? -27.508 -12.833 17.461 1.00 89.94 263 ASP A O 1
ATOM 1905 N N . ASP A 1 264 ? -27.287 -11.958 15.406 1.00 88.50 264 ASP A N 1
ATOM 1906 C CA . ASP A 1 264 ? -27.412 -10.524 15.727 1.00 88.50 264 ASP A CA 1
ATOM 1907 C C . ASP A 1 264 ? -28.742 -10.123 16.418 1.00 88.50 264 ASP A C 1
ATOM 1909 O O . ASP A 1 264 ? -29.038 -8.946 16.614 1.00 88.50 264 ASP A O 1
ATOM 1913 N N . ASN A 1 265 ? -29.628 -11.071 16.744 1.00 89.00 265 ASN A N 1
ATOM 1914 C CA . ASN A 1 265 ? -30.820 -10.800 17.561 1.00 89.00 265 ASN A CA 1
ATOM 1915 C C . ASN A 1 265 ? -30.637 -11.228 19.030 1.00 89.00 265 ASN A C 1
ATOM 1917 O O . ASN A 1 265 ? -31.496 -10.912 19.871 1.00 89.00 265 ASN A O 1
ATOM 1921 N N . GLU A 1 266 ? -29.537 -11.906 19.358 1.00 88.62 266 GLU A N 1
ATOM 1922 C CA . GLU A 1 266 ? -29.303 -12.580 20.626 1.00 88.62 266 GLU A CA 1
ATOM 1923 C C . GLU A 1 266 ? -27.922 -12.239 21.211 1.00 88.62 266 GLU A C 1
ATOM 1925 O O . GLU A 1 266 ? -26.933 -12.903 20.941 1.00 88.62 266 GLU A O 1
ATOM 1930 N N . PHE A 1 267 ? -27.902 -11.325 22.193 1.00 89.38 267 PHE A N 1
ATOM 1931 C CA . PHE A 1 267 ? -26.695 -10.795 22.872 1.00 89.38 267 PHE A CA 1
ATOM 1932 C C . PHE A 1 267 ? -25.692 -11.838 23.425 1.00 89.38 267 PHE A C 1
ATOM 1934 O O . PHE A 1 267 ? -24.605 -11.513 23.910 1.00 89.38 267 PHE A O 1
ATOM 1941 N N . TRP A 1 268 ? -26.096 -13.102 23.507 1.00 86.94 268 TRP A N 1
ATOM 1942 C CA . TRP A 1 268 ? -25.283 -14.215 23.992 1.00 86.94 268 TRP A CA 1
ATOM 1943 C C . TRP A 1 268 ? -24.904 -15.201 22.879 1.00 86.94 268 TRP A C 1
ATOM 1945 O O . TRP A 1 268 ? -24.590 -16.345 23.195 1.00 86.94 268 TRP A O 1
ATOM 1955 N N . ALA A 1 269 ? -24.932 -14.776 21.618 1.00 92.12 269 ALA A N 1
ATOM 1956 C CA . ALA A 1 269 ? -24.492 -15.536 20.455 1.00 92.12 269 ALA A CA 1
ATOM 1957 C C . ALA A 1 269 ? -23.290 -14.854 19.783 1.00 92.12 269 ALA A C 1
ATOM 1959 O O . ALA A 1 269 ? -23.395 -14.265 18.718 1.00 92.12 269 ALA A O 1
ATOM 1960 N N . ASN A 1 270 ? -22.115 -14.918 20.418 1.00 91.38 270 ASN A N 1
ATOM 1961 C CA . ASN A 1 270 ? -20.912 -14.262 19.907 1.00 91.38 270 ASN A CA 1
ATOM 1962 C C . ASN A 1 270 ? -19.607 -15.001 20.258 1.00 91.38 270 ASN A C 1
ATOM 1964 O O . ASN A 1 270 ? -19.550 -15.784 21.213 1.00 91.38 270 ASN A O 1
ATOM 1968 N N . PRO A 1 271 ? -18.509 -14.729 19.522 1.00 91.69 271 PRO A N 1
ATOM 1969 C CA . PRO A 1 271 ? -17.248 -15.439 19.676 1.00 91.69 271 PRO A CA 1
ATOM 1970 C C . PRO A 1 271 ? -16.702 -15.502 21.101 1.00 91.69 271 PRO A C 1
ATOM 1972 O O . PRO A 1 271 ? -16.337 -14.496 21.718 1.00 91.69 271 PRO A O 1
ATOM 1975 N N . GLY A 1 272 ? -16.490 -16.732 21.569 1.00 81.44 272 GLY A N 1
ATOM 1976 C CA . GLY A 1 272 ? -15.808 -17.008 22.833 1.00 81.44 272 GLY A CA 1
ATOM 1977 C C . GLY A 1 272 ? -16.697 -16.976 24.076 1.00 81.44 272 GLY A C 1
ATOM 1978 O O . GLY A 1 272 ? -16.153 -16.936 25.187 1.00 81.44 272 GLY A O 1
ATOM 1979 N N . LEU A 1 273 ? -18.021 -17.004 23.908 1.00 83.31 273 LEU A N 1
ATOM 1980 C CA . LEU A 1 273 ? -18.948 -17.407 24.965 1.00 83.31 273 LEU A CA 1
ATOM 1981 C C . LEU A 1 273 ? -18.932 -18.929 25.186 1.00 83.31 273 LEU A C 1
ATOM 1983 O O . LEU A 1 273 ? -18.297 -19.673 24.446 1.00 83.31 273 LEU A O 1
ATOM 1987 N N . ASP A 1 274 ? -19.566 -19.370 26.274 1.00 84.00 274 ASP A N 1
ATOM 1988 C CA . ASP A 1 274 ? -19.818 -20.791 26.541 1.00 84.00 274 ASP A CA 1
ATOM 1989 C C . ASP A 1 274 ? -21.217 -21.151 25.998 1.00 84.00 274 ASP A C 1
ATOM 1991 O O . ASP A 1 274 ? -22.150 -20.368 26.194 1.00 84.00 274 ASP A O 1
ATOM 1995 N N . GLU A 1 275 ? -21.382 -22.347 25.420 1.00 84.94 275 GLU A N 1
ATOM 1996 C CA . GLU A 1 275 ? -22.677 -22.848 24.925 1.00 84.94 275 GLU A CA 1
ATOM 1997 C C . GLU A 1 275 ? -23.767 -22.922 26.011 1.00 84.94 275 GLU A C 1
ATOM 1999 O O . GLU A 1 275 ? -23.562 -23.438 27.123 1.00 84.94 275 GLU A O 1
ATOM 2004 N N . ILE A 1 276 ? -24.971 -22.461 25.666 1.00 81.56 276 ILE A N 1
ATOM 2005 C CA . ILE A 1 276 ? -26.202 -22.597 26.444 1.00 81.56 276 ILE A CA 1
ATOM 2006 C C . ILE A 1 276 ? -26.963 -23.814 25.927 1.00 81.56 276 ILE A C 1
ATOM 2008 O O . ILE A 1 276 ? -27.914 -23.728 25.164 1.00 81.56 276 ILE A O 1
ATOM 2012 N N . CYS A 1 277 ? -26.614 -24.971 26.476 1.00 78.38 277 CYS A N 1
ATOM 2013 C CA . CYS A 1 277 ? -27.201 -26.238 26.060 1.00 78.38 277 CYS A CA 1
ATOM 2014 C C . CYS A 1 277 ? -28.741 -26.218 25.949 1.00 78.38 277 CYS A C 1
ATOM 2016 O O . CYS A 1 277 ? -29.433 -25.944 26.941 1.00 78.38 277 CYS A O 1
ATOM 2018 N N . THR A 1 278 ? -29.251 -26.699 24.811 1.00 75.31 278 THR A N 1
ATOM 2019 C CA . THR A 1 278 ? -30.658 -26.961 24.443 1.00 75.31 278 THR A CA 1
ATOM 2020 C C . THR A 1 278 ? -31.498 -25.761 24.006 1.00 75.31 278 THR A C 1
ATOM 2022 O O . THR A 1 278 ? -32.729 -25.879 23.973 1.00 75.31 278 THR A O 1
ATOM 2025 N N . ASP A 1 279 ? -30.879 -24.626 23.689 1.00 79.06 279 ASP A N 1
ATOM 2026 C CA . ASP A 1 279 ? -31.579 -23.505 23.052 1.00 79.06 279 ASP A CA 1
ATOM 2027 C C . ASP A 1 279 ? -31.559 -23.563 21.510 1.00 79.06 279 ASP A C 1
ATOM 2029 O O . ASP A 1 279 ? -32.264 -22.775 20.880 1.00 79.06 279 ASP A O 1
ATOM 2033 N N . ASP A 1 280 ? -30.883 -24.569 20.932 1.00 85.94 280 ASP A N 1
ATOM 2034 C CA . ASP A 1 280 ? -30.688 -24.772 19.490 1.00 85.94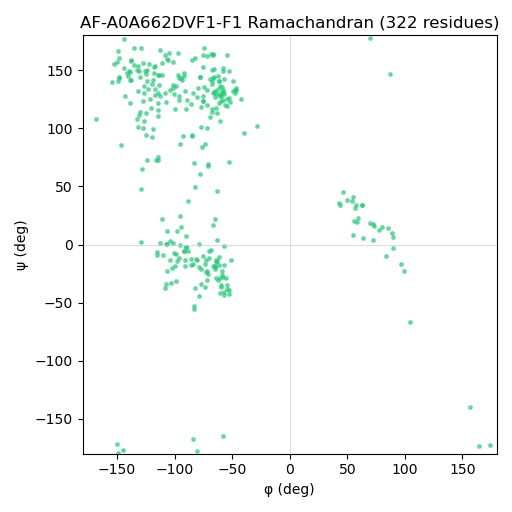 280 ASP A CA 1
ATOM 2035 C C . ASP A 1 280 ? -29.952 -23.586 18.804 1.00 85.94 280 ASP A C 1
ATOM 2037 O O . ASP A 1 280 ? -30.088 -23.408 17.587 1.00 85.94 280 ASP A O 1
ATOM 2041 N N . ILE A 1 281 ? -29.181 -22.789 19.561 1.00 86.50 281 ILE A N 1
ATOM 2042 C CA . ILE A 1 281 ? -28.369 -21.650 19.092 1.00 86.50 281 ILE A CA 1
ATOM 2043 C C . ILE A 1 281 ? -26.874 -21.999 19.224 1.00 86.50 281 ILE A C 1
ATOM 2045 O O . ILE A 1 28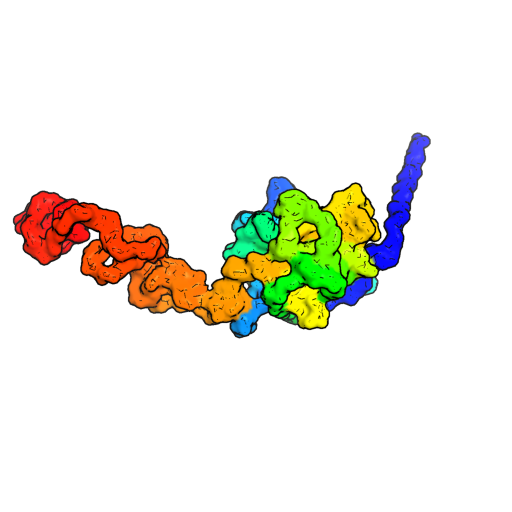1 ? -26.482 -22.726 20.125 1.00 86.50 281 ILE A O 1
ATOM 2049 N N . ASP A 1 282 ? -26.043 -21.511 18.298 1.00 89.69 282 ASP A N 1
ATOM 2050 C CA . ASP A 1 282 ? -24.572 -21.543 18.397 1.00 89.69 282 ASP A CA 1
ATOM 2051 C C . ASP A 1 282 ? -24.139 -20.311 19.202 1.00 89.69 282 ASP A C 1
ATOM 2053 O O . ASP A 1 282 ? -24.078 -19.205 18.665 1.00 89.69 282 ASP A O 1
ATOM 2057 N N . ASN A 1 283 ? -23.958 -20.441 20.517 1.00 90.25 283 ASN A N 1
ATOM 2058 C CA . ASN A 1 283 ? -23.742 -19.263 21.363 1.00 90.25 283 ASN A CA 1
ATOM 2059 C C . ASN A 1 283 ? -22.322 -18.700 21.258 1.00 90.25 283 ASN A C 1
ATOM 2061 O O . ASN A 1 283 ? -22.088 -17.546 21.626 1.00 90.25 283 ASN A O 1
ATOM 2065 N N . ASN A 1 284 ? -21.366 -19.506 20.806 1.00 90.69 284 ASN A N 1
ATOM 2066 C CA . ASN A 1 284 ? -19.963 -19.126 20.710 1.00 90.69 284 ASN A CA 1
ATOM 2067 C C . ASN A 1 284 ? -19.480 -18.879 19.270 1.00 90.69 284 ASN A C 1
ATOM 2069 O O . ASN A 1 284 ? -18.313 -18.514 19.082 1.00 90.69 284 ASN A O 1
ATOM 2073 N N . CYS A 1 285 ? -20.368 -19.032 18.288 1.00 92.50 285 CYS A N 1
ATOM 2074 C CA . CYS A 1 285 ? -20.151 -18.830 16.860 1.00 92.50 285 CYS A CA 1
ATOM 2075 C C . CYS A 1 285 ? -18.972 -19.627 16.283 1.00 92.50 285 CYS A C 1
ATOM 2077 O O . CYS A 1 285 ? -18.237 -19.132 15.417 1.00 92.50 285 CYS A O 1
ATOM 2079 N N . ASP A 1 286 ? -18.752 -20.860 16.752 1.00 90.75 286 ASP A N 1
ATOM 2080 C CA . ASP A 1 286 ? -17.716 -21.754 16.218 1.00 90.75 286 ASP A CA 1
ATOM 2081 C C . ASP A 1 286 ? -18.199 -22.649 15.061 1.00 90.75 286 ASP A C 1
ATOM 2083 O O . ASP A 1 286 ? -17.397 -23.360 14.433 1.00 90.75 286 ASP A O 1
ATOM 2087 N N . GLY A 1 287 ? -19.484 -22.545 14.710 1.00 89.75 287 GLY A N 1
ATOM 2088 C CA . GLY A 1 287 ? -20.133 -23.282 13.634 1.00 89.75 287 GLY A CA 1
ATOM 2089 C C . GLY A 1 287 ? -20.703 -24.630 14.071 1.00 89.75 287 GLY A C 1
ATOM 2090 O O . GLY A 1 287 ? -21.092 -25.433 13.207 1.00 89.75 287 GLY A O 1
ATOM 2091 N N . THR A 1 288 ? -20.741 -24.904 15.373 1.00 87.88 288 THR A N 1
ATOM 2092 C CA . THR A 1 288 ? -21.485 -26.010 15.970 1.00 87.88 288 THR A CA 1
ATOM 2093 C C . THR A 1 288 ? -22.580 -25.494 16.906 1.00 87.88 288 THR A C 1
ATOM 2095 O O . THR A 1 288 ? -22.558 -24.359 17.332 1.00 87.88 288 THR A O 1
ATOM 2098 N N . VAL A 1 289 ? -23.639 -26.288 17.090 1.00 86.06 289 VAL A N 1
ATOM 2099 C CA . VAL A 1 289 ? -24.755 -25.935 17.981 1.00 86.06 289 VAL A CA 1
ATOM 2100 C C . VAL A 1 289 ? -24.743 -26.929 19.128 1.00 86.06 289 VAL A C 1
ATOM 2102 O O . VAL A 1 289 ? -24.730 -28.146 18.872 1.00 86.06 289 VAL A O 1
ATOM 2105 N N . ASP A 1 290 ? -24.811 -26.427 20.362 1.00 76.81 290 ASP A N 1
ATOM 2106 C CA . ASP A 1 290 ? -24.872 -27.227 21.588 1.00 76.81 290 ASP A CA 1
ATOM 2107 C C . ASP A 1 290 ? -23.684 -28.210 21.757 1.00 76.81 290 ASP A C 1
ATOM 2109 O O . ASP A 1 290 ? -23.823 -29.317 22.310 1.00 76.81 290 ASP A O 1
ATOM 2113 N N . GLU A 1 291 ? -22.495 -27.864 21.263 1.00 75.62 291 GLU A N 1
ATOM 2114 C CA . GLU A 1 291 ? -21.262 -28.614 21.503 1.00 75.62 291 GLU A CA 1
ATOM 2115 C C . GLU A 1 291 ? -20.714 -28.390 22.915 1.00 75.62 291 GLU A C 1
ATOM 2117 O O . GLU A 1 291 ? -21.157 -27.546 23.684 1.00 75.62 291 GLU A O 1
ATOM 2122 N N . ASP A 1 292 ? -19.817 -29.280 23.343 1.00 65.81 292 ASP A N 1
ATOM 2123 C CA . ASP A 1 292 ? -19.273 -29.299 24.707 1.00 65.81 292 ASP A CA 1
ATOM 2124 C C . ASP A 1 292 ? -20.310 -29.360 25.856 1.00 65.81 292 ASP A C 1
ATOM 2126 O O . ASP A 1 292 ? -19.945 -29.468 27.030 1.00 65.81 292 ASP A O 1
ATOM 2130 N N . CYS A 1 293 ? -21.591 -29.565 25.526 1.00 67.88 293 CYS A N 1
ATOM 2131 C CA . CYS A 1 293 ? -22.701 -29.929 26.414 1.00 67.88 293 CYS A CA 1
ATOM 2132 C C . CYS A 1 293 ? -22.590 -31.336 27.030 1.00 67.88 293 CYS A C 1
ATOM 2134 O O . CYS A 1 293 ? -23.553 -31.903 27.554 1.00 67.88 293 CYS A O 1
ATOM 2136 N N . GLY A 1 294 ? -21.396 -31.931 26.991 1.00 53.84 294 GLY A N 1
ATOM 2137 C CA . GLY A 1 294 ? -21.052 -33.089 27.800 1.00 53.84 294 GLY A CA 1
ATOM 2138 C C . GLY A 1 294 ? -21.875 -34.344 27.524 1.00 53.84 294 GLY A C 1
ATOM 2139 O O . GLY A 1 294 ? -22.096 -35.098 28.458 1.00 53.84 294 GLY A O 1
ATOM 2140 N N . GLY A 1 295 ? -22.310 -34.605 26.283 1.00 48.62 295 GLY A N 1
ATOM 2141 C CA . GLY A 1 295 ? -22.645 -35.950 25.770 1.00 48.62 295 GLY A CA 1
ATOM 2142 C C . GLY A 1 295 ? -23.459 -36.881 26.686 1.00 48.62 295 GLY A C 1
ATOM 2143 O O . GLY A 1 295 ? -23.266 -38.099 26.674 1.00 48.62 295 GLY A O 1
ATOM 2144 N N . GLY A 1 296 ? -24.359 -36.327 27.488 1.00 54.03 296 GLY A N 1
ATOM 2145 C CA . GLY A 1 296 ? -25.157 -37.049 28.462 1.00 54.03 296 GLY A CA 1
ATOM 2146 C C . GLY A 1 296 ? -26.246 -36.117 28.940 1.00 54.03 296 GLY A C 1
ATOM 2147 O O . GLY A 1 296 ? -25.948 -35.161 29.640 1.00 54.03 296 GLY A O 1
ATOM 2148 N N . SER A 1 297 ? -27.481 -36.392 28.519 1.00 64.00 297 SER A N 1
ATOM 2149 C CA . SER A 1 297 ? -28.700 -35.653 28.862 1.00 64.00 297 SER A CA 1
ATOM 2150 C C . SER A 1 297 ? -28.611 -34.982 30.237 1.00 64.00 297 SER A C 1
ATOM 2152 O O . SER A 1 297 ? -28.753 -35.657 31.263 1.00 64.00 297 SER A O 1
ATOM 2154 N N . CYS A 1 298 ? -28.358 -33.674 30.260 1.00 69.00 298 CYS A N 1
ATOM 2155 C CA . CYS A 1 298 ? -28.514 -32.895 31.474 1.00 69.00 298 CYS A CA 1
ATOM 2156 C C . CYS A 1 298 ? -30.008 -32.830 31.821 1.00 69.00 298 CYS A C 1
ATOM 2158 O O . CYS A 1 298 ? -30.886 -32.936 30.962 1.00 69.00 298 CYS A O 1
ATOM 2160 N N . LEU A 1 299 ? -30.309 -32.730 33.108 1.00 77.00 299 LEU A N 1
ATOM 2161 C CA . LEU A 1 299 ? -31.665 -32.734 33.625 1.00 77.00 299 LEU A CA 1
ATOM 2162 C C . LEU A 1 299 ? -32.284 -31.332 33.469 1.00 77.00 299 LEU A C 1
ATOM 2164 O O . LEU A 1 299 ? -31.692 -30.350 33.944 1.00 77.00 299 LEU A O 1
ATOM 2168 N N . PRO A 1 300 ? -33.466 -31.214 32.837 1.00 76.44 300 PRO A N 1
ATOM 2169 C CA . PRO A 1 300 ? -34.154 -29.942 32.664 1.00 76.44 300 PRO A CA 1
ATOM 2170 C C . PRO A 1 300 ? -34.669 -29.390 33.999 1.00 76.44 300 PRO A C 1
ATOM 2172 O O . PRO A 1 300 ? -34.777 -30.087 35.012 1.00 76.44 300 PRO A O 1
ATOM 2175 N N . ARG A 1 301 ? -35.020 -28.102 34.016 1.00 82.62 301 ARG A N 1
ATOM 2176 C CA . ARG A 1 301 ? -35.546 -27.423 35.208 1.00 82.62 301 ARG A CA 1
ATOM 2177 C C . ARG A 1 301 ? -36.733 -28.183 35.811 1.00 82.62 301 ARG A C 1
ATOM 2179 O O . ARG A 1 301 ? -37.747 -28.403 35.156 1.00 82.62 301 ARG A O 1
ATOM 2186 N N . GLY A 1 302 ? -36.639 -28.489 37.104 1.00 81.12 302 GLY A N 1
ATOM 2187 C CA . GLY A 1 302 ? -37.656 -29.238 37.846 1.00 81.12 302 GLY A CA 1
ATOM 2188 C C . GLY A 1 302 ? -37.387 -30.738 37.975 1.00 81.12 302 GLY A C 1
ATOM 2189 O O . GLY A 1 302 ? -37.947 -31.342 38.893 1.00 81.12 302 GLY A O 1
ATOM 2190 N N . ASP A 1 303 ? -36.496 -31.311 37.163 1.00 85.81 303 ASP A N 1
ATOM 2191 C CA . ASP A 1 303 ? -36.113 -32.720 37.274 1.00 85.81 303 ASP A CA 1
ATOM 2192 C C . ASP A 1 303 ? -35.182 -32.969 38.460 1.00 85.81 303 ASP A C 1
ATOM 2194 O O . ASP A 1 303 ? -34.484 -32.073 38.941 1.00 85.81 303 ASP A O 1
ATOM 2198 N N . ALA A 1 304 ? -35.228 -34.197 38.976 1.00 89.31 304 ALA A N 1
ATOM 2199 C CA . ALA A 1 304 ? -34.584 -34.561 40.227 1.00 89.31 304 ALA A CA 1
ATOM 2200 C C . ALA A 1 304 ? -33.064 -34.710 40.076 1.00 89.31 304 ALA A C 1
ATOM 2202 O O . ALA A 1 304 ? -32.610 -35.555 39.315 1.00 89.31 304 ALA A O 1
ATOM 2203 N N . CYS A 1 305 ? -32.294 -33.966 40.868 1.00 85.62 305 CYS A N 1
ATOM 2204 C CA . CYS A 1 305 ? -30.833 -33.912 40.809 1.00 85.62 305 CYS A CA 1
ATOM 2205 C C . CYS A 1 305 ? -30.176 -34.173 42.169 1.00 85.62 305 CYS A C 1
ATOM 2207 O O . CYS A 1 305 ? -30.752 -33.927 43.233 1.00 85.62 305 CYS A O 1
ATOM 2209 N N . SER A 1 306 ? -28.926 -34.619 42.121 1.00 84.00 306 SER A N 1
ATOM 2210 C CA . SER A 1 306 ? -28.038 -34.866 43.259 1.00 84.00 306 SER A CA 1
ATOM 2211 C C . SER A 1 306 ? -26.917 -33.832 43.339 1.00 84.00 306 SER A C 1
ATOM 2213 O O . SER A 1 306 ? -26.537 -33.416 44.435 1.00 84.00 306 SER A O 1
ATOM 2215 N N . ILE A 1 307 ? -26.393 -33.400 42.191 1.00 78.56 307 ILE A N 1
ATOM 2216 C CA . ILE A 1 307 ? -25.323 -32.401 42.084 1.00 78.56 307 ILE A CA 1
ATOM 2217 C C . ILE A 1 307 ? -25.614 -31.416 40.949 1.00 78.56 307 ILE A C 1
ATOM 2219 O O . ILE A 1 307 ? -26.387 -31.701 40.044 1.00 78.56 307 ILE A O 1
ATOM 2223 N N . GLY A 1 308 ? -25.008 -30.226 41.009 1.00 73.56 308 GLY A N 1
ATOM 2224 C CA . GLY A 1 308 ? -25.267 -29.159 40.036 1.00 73.56 308 GLY A CA 1
ATOM 2225 C C . GLY A 1 308 ? -24.940 -29.542 38.593 1.00 73.56 308 GLY A C 1
ATOM 2226 O O . GLY A 1 308 ? -25.703 -29.200 37.702 1.00 73.56 308 GLY A O 1
ATOM 2227 N N . SER A 1 309 ? -23.879 -30.323 38.384 1.00 76.06 309 SER A N 1
ATOM 2228 C CA . SER A 1 309 ? -23.429 -30.771 37.060 1.00 76.06 309 SER A CA 1
ATOM 2229 C C . SER A 1 309 ? -24.352 -31.791 36.386 1.00 76.06 309 SER A C 1
ATOM 2231 O O . SER A 1 309 ? -24.087 -32.183 35.260 1.00 76.06 309 SER A O 1
ATOM 2233 N N . GLU A 1 310 ? -25.398 -32.264 37.069 1.00 76.69 310 GLU A N 1
ATOM 2234 C CA . GLU A 1 310 ? -26.448 -33.078 36.444 1.00 76.69 310 GLU A CA 1
ATOM 2235 C C . GLU A 1 310 ? -27.540 -32.209 35.812 1.00 76.69 310 GLU A C 1
ATOM 2237 O O . GLU A 1 310 ? -28.310 -32.711 35.006 1.00 76.69 310 GLU A O 1
ATOM 2242 N N . CYS A 1 311 ? -27.636 -30.929 36.181 1.00 75.69 311 CYS A N 1
ATOM 2243 C CA . CYS A 1 311 ? -28.643 -29.999 35.682 1.00 75.69 311 CYS A CA 1
ATOM 2244 C C . CYS A 1 311 ? -28.094 -29.170 34.532 1.00 75.69 311 CYS A C 1
ATOM 2246 O O . CYS A 1 311 ? -26.964 -28.694 34.623 1.00 75.69 311 CYS A O 1
ATOM 2248 N N . CYS A 1 312 ? -28.924 -28.879 33.529 1.00 75.00 312 CYS A N 1
ATOM 2249 C CA . CYS A 1 312 ? -28.512 -28.002 32.427 1.00 75.00 312 CYS A CA 1
ATOM 2250 C C . CYS A 1 312 ? -28.134 -26.591 32.920 1.00 75.00 312 CYS A C 1
ATOM 2252 O O . CYS A 1 312 ? -27.233 -25.961 32.394 1.00 75.00 312 CYS A O 1
ATOM 2254 N N . SER A 1 313 ? -28.734 -26.125 34.023 1.00 78.94 313 SER A N 1
ATOM 2255 C CA . SER A 1 313 ? -28.379 -24.847 34.657 1.00 78.94 313 SER A CA 1
ATOM 2256 C C . SER A 1 313 ? -27.107 -24.878 35.516 1.00 78.94 313 SER A C 1
ATOM 2258 O O . SER A 1 313 ? -26.791 -23.895 36.195 1.00 78.94 313 SER A O 1
ATOM 2260 N N . GLY A 1 314 ? -26.431 -26.027 35.615 1.00 76.38 314 GLY A N 1
ATOM 2261 C CA . GLY A 1 314 ? -25.312 -26.241 36.535 1.00 76.38 314 GLY A CA 1
ATOM 2262 C C . GLY A 1 314 ? -25.696 -26.148 38.021 1.00 76.38 314 GLY A C 1
ATOM 2263 O O . GLY A 1 314 ? -24.827 -26.187 38.899 1.00 76.38 314 GLY A O 1
ATOM 2264 N N . ARG A 1 315 ? -26.992 -25.999 38.349 1.00 76.94 315 ARG A N 1
ATOM 2265 C CA . ARG A 1 315 ? -27.484 -25.721 39.707 1.00 76.94 315 ARG A CA 1
ATOM 2266 C C . ARG A 1 315 ? -28.602 -26.667 40.119 1.00 76.94 315 ARG A C 1
ATOM 2268 O O . ARG A 1 315 ? -29.740 -26.584 39.666 1.00 76.94 315 ARG A O 1
ATOM 2275 N N . CYS A 1 316 ? -28.294 -27.490 41.115 1.00 85.19 316 CYS A N 1
ATOM 2276 C CA . CYS A 1 316 ? -29.268 -28.312 41.816 1.00 85.19 316 CYS A CA 1
ATOM 2277 C C . CYS A 1 316 ? -29.730 -27.606 43.098 1.00 85.19 316 CYS A C 1
ATOM 2279 O O . CYS A 1 316 ? -28.909 -27.187 43.919 1.00 85.19 316 CYS A O 1
ATOM 2281 N N . HIS A 1 317 ? -31.043 -27.463 43.308 1.00 92.06 317 HIS A N 1
ATOM 2282 C CA . HIS A 1 317 ? -31.560 -26.788 44.498 1.00 92.06 317 HIS A CA 1
ATOM 2283 C C . HIS A 1 317 ? -31.254 -27.614 45.771 1.00 92.06 317 HIS A C 1
ATOM 2285 O O . HIS A 1 317 ? -31.872 -28.662 45.978 1.00 92.06 317 HIS A O 1
ATOM 2291 N N . PRO A 1 318 ? -30.456 -27.110 46.734 1.00 80.31 318 PRO A N 1
ATOM 2292 C CA . PRO A 1 318 ? -29.844 -27.925 47.797 1.00 80.31 318 PRO A CA 1
ATOM 2293 C C . PRO A 1 318 ? -30.832 -28.568 48.784 1.00 80.31 318 PRO A C 1
ATOM 2295 O O . PRO A 1 318 ? -30.491 -29.510 49.487 1.00 80.31 318 PRO A O 1
ATOM 2298 N N . ARG A 1 319 ? -32.065 -28.049 48.868 1.00 85.38 319 ARG A N 1
ATOM 2299 C CA . ARG A 1 319 ? -33.151 -28.630 49.686 1.00 85.38 319 ARG A CA 1
ATOM 2300 C C . ARG A 1 319 ? -34.256 -29.345 48.912 1.00 85.38 319 ARG A C 1
ATOM 2302 O O . ARG A 1 319 ? -34.990 -30.112 49.519 1.00 85.38 319 ARG A O 1
ATOM 2309 N N . LYS A 1 320 ? -34.437 -29.029 47.629 1.00 89.00 320 LYS A N 1
ATOM 2310 C CA . LYS A 1 320 ? -35.538 -29.575 46.822 1.00 89.00 320 LYS A CA 1
ATOM 2311 C C . LYS A 1 320 ? -35.068 -30.730 45.948 1.00 89.00 320 LYS A C 1
ATOM 2313 O O . LYS A 1 320 ? -35.911 -31.516 45.547 1.00 89.00 320 LYS A O 1
ATOM 2318 N N . LEU A 1 321 ? -33.752 -30.841 45.726 1.00 91.31 321 LEU A N 1
ATOM 2319 C CA . LEU A 1 321 ? -33.134 -31.844 44.861 1.00 91.31 321 LEU A CA 1
ATOM 2320 C C . LEU A 1 321 ? -33.737 -31.803 43.458 1.00 91.31 321 LEU A C 1
ATOM 2322 O O . LEU A 1 321 ? -34.027 -32.834 42.873 1.00 91.31 321 LEU A O 1
ATOM 2326 N N . THR A 1 322 ? -33.973 -30.591 42.957 1.00 92.06 322 THR A N 1
ATOM 2327 C CA . THR A 1 322 ? -34.503 -30.344 41.615 1.00 92.06 322 THR A CA 1
ATOM 2328 C C . THR A 1 322 ? -33.652 -29.310 40.899 1.00 92.06 322 THR A C 1
ATOM 2330 O O . THR A 1 322 ? -33.193 -28.354 41.543 1.00 92.06 322 THR A O 1
ATOM 2333 N N . CYS A 1 323 ? -33.483 -29.465 39.590 1.00 81.00 323 CYS A N 1
ATOM 2334 C CA . CYS A 1 323 ? -32.745 -28.520 38.761 1.00 81.00 323 CYS A CA 1
ATOM 2335 C C . CYS A 1 323 ? -33.410 -27.145 38.757 1.00 81.00 323 CYS A C 1
ATOM 2337 O O . CYS A 1 323 ? -34.642 -27.044 38.692 1.00 81.00 323 CYS A O 1
ATOM 2339 N N . GLN A 1 324 ? -32.591 -26.102 38.931 1.00 80.25 324 GLN A N 1
ATOM 2340 C CA . GLN A 1 324 ? -33.031 -24.705 38.995 1.00 80.25 324 GLN A CA 1
ATOM 2341 C C . GLN A 1 324 ? -33.165 -24.079 37.622 1.00 80.25 324 GLN A C 1
ATOM 2343 O O . GLN A 1 324 ? -32.385 -24.451 36.728 1.00 80.25 324 GLN A O 1
#

Radius of gyration: 26.6 Å; Cα contacts (8 Å, |Δi|>4): 814; chains: 1; bounding box: 83×64×71 Å

Nearest PDB structures (foldseek):
  4nsy-assembly1_A  TM=7.377E-01  e=5.902E-16  Lysobacter enzymogenes
  4ic5-assembly1_A  TM=6.747E-01  e=6.809E-08  Arabidopsis thaliana
  4ic5-assembly4_C  TM=6.936E-01  e=6.052E-08  Arabidopsis thaliana
  4xbd-assembly2_B  TM=6.255E-01  e=6.724E-05  Norovirus Hu/1968/US
  4in1-assembly1_A-2  TM=6.741E-01  e=1.212E-04  Norovirus Hu/1968/US